Protein AF-A0A4V3F4V2-F1 (afdb_monomer)

Foldseek 3Di:
DDPVVVVVVVVVVVVVVQDPDDQKDKDKDWDFQALQPQGTQKIKIWIWIWHADDPWIKIKIKIKIWGPLQRRVVVLLVDDDDPPDPPPPDDDDDDDDDDDPPPPSNVSNNVSSVVSNVQCVDVVSVVVCVVVNQKIKIKMKMKMKMLDDDPLFQVVVDPPQVVCVVVVRHDDRDDEWDKDKDKDADPFGIKMKMKTKHWLVHDDPVVNVVCPPTTMIMMMMMIMDIGGD

Solvent-accessible surface area (backbone atoms only — not comparable to full-atom values): 12761 Å² total; per-residue (Å²): 136,56,76,64,56,59,51,49,56,50,52,51,51,56,47,62,74,63,67,75,89,68,99,57,60,67,49,76,50,77,49,72,44,54,50,40,94,61,41,53,37,34,41,38,41,38,36,37,40,42,42,82,40,94,86,26,45,33,40,38,40,38,37,39,41,38,35,26,25,23,80,24,45,47,56,61,67,71,46,79,78,78,76,79,75,77,80,80,81,73,91,78,83,86,83,80,95,75,89,72,92,62,62,61,62,53,49,53,15,52,50,39,49,51,52,50,51,57,52,53,68,36,68,68,50,35,64,69,41,53,71,51,39,46,29,28,41,41,35,40,38,38,39,27,37,30,37,27,86,52,98,65,44,17,65,75,42,49,78,62,54,69,60,36,46,76,71,74,45,70,85,78,89,71,96,45,67,44,77,51,76,49,73,48,78,50,100,55,39,38,38,36,42,34,40,38,32,33,34,45,91,55,45,59,70,73,57,39,61,72,46,61,88,58,46,42,24,28,12,35,40,39,38,40,34,40,31,64,106

pLDDT: mean 76.06, std 17.22, range [34.97, 94.5]

Secondary structure (DSSP, 8-state):
--HHHHHHHHHHHHHHTT----S-EEEEEEEEEE-GGG-EEEEEEEEEEEEEETTEEEEEEEEEEEEEIIIIIHHHHHSPPPPPPP---S----------S-HHHHHHHHHHHHHHHHHHTSHHHHHHHTTGGGEEEEEEEEEEEE-S--TTGGGGG-TTHHHHHHTT--PPP-SS-EEEEEEEEETTEEEEEEEEEEEGGGS-HHHHHHTTT---EEEEEEEEEEEE-

Mean predicted aligned error: 13.75 Å

Organism: NCBI:txid381431

Nearest PDB structures (foldseek):
  4tw1-assembly2_O  TM=2.127E-01  e=2.966E-01  Staphylococcus aureus subsp. aureus USA300_TCH1516
  5k59-assembly2_A  TM=2.037E-01  e=2.650E-01  Staphylococcus aureus subsp. aureus USA300
  5k59-assembly1_B  TM=1.992E-01  e=5.210E-01  Staphylococcus aureus subsp. aureus USA300
  4p24-assembly1_D  TM=1.958E-01  e=7.306E-01  Staphylococcus aureus subsp. aureus Mu50
  8jx3-assembly1_F  TM=2.024E-01  e=1.701E+00  Staphylococcus aureus

Structure (mmCIF, N/CA/C/O backbone):
data_AF-A0A4V3F4V2-F1
#
_entry.id   AF-A0A4V3F4V2-F1
#
loop_
_atom_site.group_PDB
_atom_site.id
_atom_site.type_symbol
_atom_site.label_atom_id
_atom_site.label_alt_id
_atom_site.label_comp_id
_atom_site.label_asym_id
_atom_site.label_entity_id
_atom_site.label_seq_id
_atom_site.pdbx_PDB_ins_code
_atom_site.Cartn_x
_atom_site.Cartn_y
_atom_site.Cartn_z
_atom_site.occupancy
_atom_site.B_iso_or_equiv
_atom_site.auth_seq_id
_atom_site.auth_comp_id
_atom_site.auth_asym_id
_atom_site.auth_atom_id
_atom_site.pdbx_PDB_model_num
ATOM 1 N N . MET A 1 1 ? 16.849 18.039 20.558 1.00 45.91 1 MET A N 1
ATOM 2 C CA . MET A 1 1 ? 15.796 17.987 19.517 1.00 45.91 1 MET A CA 1
ATOM 3 C C . MET A 1 1 ? 16.061 16.801 18.614 1.00 45.91 1 MET A C 1
ATOM 5 O O . MET A 1 1 ? 17.110 16.778 17.976 1.00 45.91 1 MET A O 1
ATOM 9 N N . SER A 1 2 ? 15.173 15.808 18.612 1.00 53.97 2 SER A N 1
ATOM 10 C CA . SER A 1 2 ? 15.390 14.561 17.873 1.00 53.97 2 SER A CA 1
ATOM 11 C C . SER A 1 2 ? 15.026 14.710 16.388 1.00 53.97 2 SER A C 1
ATOM 13 O O . SER A 1 2 ? 14.275 15.606 15.999 1.00 53.97 2 SER A O 1
ATOM 15 N N . LEU A 1 3 ? 15.552 13.822 15.539 1.00 47.94 3 LEU A N 1
ATOM 16 C CA . LEU A 1 3 ? 15.211 13.751 14.111 1.00 47.94 3 LEU A CA 1
ATOM 17 C C . LEU A 1 3 ? 13.699 13.536 13.889 1.00 47.94 3 LEU A C 1
ATOM 19 O O . LEU A 1 3 ? 13.149 13.984 12.886 1.00 47.94 3 LEU A O 1
ATOM 23 N N . ILE A 1 4 ? 13.042 12.887 14.855 1.00 46.59 4 ILE A N 1
ATOM 24 C CA . ILE A 1 4 ? 11.612 12.568 14.864 1.00 46.59 4 ILE A CA 1
ATOM 25 C C . ILE A 1 4 ? 10.778 13.834 15.080 1.00 46.59 4 ILE A C 1
ATOM 27 O O . ILE A 1 4 ? 9.772 14.016 14.398 1.00 46.59 4 ILE A O 1
ATOM 31 N N . ASP A 1 5 ? 11.234 14.753 15.938 1.00 41.66 5 ASP A N 1
ATOM 32 C CA . ASP A 1 5 ? 10.547 16.034 16.157 1.00 41.66 5 ASP A CA 1
ATOM 33 C C . ASP A 1 5 ? 10.563 16.880 14.883 1.00 41.66 5 ASP A C 1
ATOM 35 O O . ASP A 1 5 ? 9.541 17.426 14.492 1.00 41.66 5 ASP A O 1
ATOM 39 N N . ARG A 1 6 ? 11.690 16.900 14.158 1.00 50.12 6 ARG A N 1
ATOM 40 C CA . ARG A 1 6 ? 11.811 17.623 12.877 1.00 50.12 6 ARG A CA 1
ATOM 41 C C . ARG A 1 6 ? 10.944 17.025 11.769 1.00 50.12 6 ARG A C 1
ATOM 43 O O . ARG A 1 6 ? 10.497 17.756 10.888 1.00 50.12 6 ARG A O 1
ATOM 50 N N . LEU A 1 7 ? 10.738 15.708 11.795 1.00 45.66 7 LEU A N 1
ATOM 51 C CA . LEU A 1 7 ? 9.870 15.002 10.854 1.00 45.66 7 LEU A CA 1
ATOM 52 C C . LEU A 1 7 ? 8.399 15.304 11.143 1.00 45.66 7 LEU A C 1
ATOM 54 O O . LEU A 1 7 ? 7.674 15.640 10.213 1.00 45.66 7 LEU A O 1
ATOM 58 N N . ARG A 1 8 ? 7.997 15.304 12.422 1.00 46.47 8 ARG A N 1
ATOM 59 C CA . ARG A 1 8 ? 6.668 15.763 12.852 1.00 46.47 8 ARG A CA 1
ATOM 60 C C . ARG A 1 8 ? 6.409 17.204 12.444 1.00 46.47 8 ARG A C 1
ATOM 62 O O . ARG A 1 8 ? 5.469 17.442 11.708 1.00 46.47 8 ARG A O 1
ATOM 69 N N . THR A 1 9 ? 7.307 18.135 12.768 1.00 49.31 9 THR A N 1
ATOM 70 C CA . THR A 1 9 ? 7.114 19.553 12.420 1.00 49.31 9 THR A CA 1
ATOM 71 C C . THR A 1 9 ? 7.032 19.787 10.908 1.00 49.31 9 THR A C 1
ATOM 73 O O . THR A 1 9 ? 6.329 20.687 10.465 1.00 49.31 9 THR A O 1
ATOM 76 N N . ARG A 1 10 ? 7.727 18.986 10.086 1.00 50.44 10 ARG A N 1
ATOM 77 C CA . ARG A 1 10 ? 7.625 19.082 8.618 1.00 50.44 10 ARG A CA 1
ATOM 78 C C . ARG A 1 10 ? 6.337 18.482 8.065 1.00 50.44 10 ARG A C 1
ATOM 80 O O . ARG A 1 10 ? 5.819 19.015 7.091 1.00 50.44 10 ARG A O 1
ATOM 87 N N . ILE A 1 11 ? 5.841 17.404 8.664 1.00 53.31 11 ILE A N 1
ATOM 88 C CA . ILE A 1 11 ? 4.547 16.812 8.310 1.00 53.31 11 ILE A CA 1
ATOM 89 C C . ILE A 1 11 ? 3.417 17.754 8.739 1.00 53.31 11 ILE A C 1
ATOM 91 O O . ILE A 1 11 ? 2.547 18.041 7.929 1.00 53.31 11 ILE A O 1
ATOM 95 N N . ASP A 1 12 ? 3.499 18.329 9.938 1.00 47.12 12 ASP A N 1
ATOM 96 C CA . ASP A 1 12 ? 2.538 19.306 10.453 1.00 47.12 12 ASP A CA 1
ATOM 97 C C . ASP A 1 12 ? 2.556 20.603 9.631 1.00 47.12 12 ASP A C 1
ATOM 99 O O . ASP A 1 12 ? 1.508 21.184 9.386 1.00 47.12 12 ASP A O 1
ATOM 103 N N . ALA A 1 13 ? 3.719 21.043 9.133 1.00 46.72 13 ALA A N 1
ATOM 104 C CA . ALA A 1 13 ? 3.822 22.203 8.243 1.00 46.72 13 ALA A CA 1
ATOM 105 C C . ALA A 1 13 ? 3.288 21.928 6.823 1.00 46.72 13 ALA A C 1
ATOM 107 O O . ALA A 1 13 ? 2.734 22.826 6.192 1.00 46.72 13 ALA A O 1
ATOM 108 N N . LEU A 1 14 ? 3.432 20.696 6.319 1.00 47.59 14 LEU A N 1
ATOM 109 C CA . LEU A 1 14 ? 2.813 20.268 5.060 1.00 47.59 14 LEU A CA 1
ATOM 110 C C . LEU A 1 14 ? 1.295 20.113 5.205 1.00 47.59 14 LEU A C 1
ATOM 112 O O . LEU A 1 14 ? 0.564 20.477 4.289 1.00 47.59 14 LEU A O 1
ATOM 116 N N . ALA A 1 15 ? 0.830 19.634 6.361 1.00 41.44 15 ALA A N 1
ATOM 117 C CA . ALA A 1 15 ? -0.584 19.562 6.702 1.00 41.44 15 ALA A CA 1
ATOM 118 C C . ALA A 1 15 ? -1.174 20.971 6.856 1.00 41.44 15 ALA A C 1
ATOM 120 O O . ALA A 1 15 ? -2.147 21.295 6.191 1.00 41.44 15 ALA A O 1
ATOM 121 N N . ALA A 1 16 ? -0.530 21.858 7.618 1.00 42.84 16 ALA A N 1
ATOM 122 C CA . ALA A 1 16 ? -0.994 23.226 7.849 1.00 42.84 16 ALA A CA 1
ATOM 123 C C . ALA A 1 16 ? -1.031 24.095 6.581 1.00 42.84 16 ALA A C 1
ATOM 125 O O . ALA A 1 16 ? -1.877 24.977 6.476 1.00 42.84 16 ALA A O 1
ATOM 126 N N . GLY A 1 17 ? -0.166 23.829 5.596 1.00 39.66 17 GLY A N 1
ATOM 127 C CA . GLY A 1 17 ? -0.227 24.477 4.281 1.00 39.66 17 GLY A CA 1
ATOM 128 C C . GLY A 1 17 ? -1.374 23.991 3.383 1.00 39.66 17 GLY A C 1
ATOM 129 O O . GLY A 1 17 ? -1.688 24.656 2.399 1.00 39.66 17 GLY A O 1
ATOM 130 N N . ALA A 1 18 ? -1.994 22.853 3.713 1.00 40.19 18 ALA A N 1
ATOM 131 C CA . ALA A 1 18 ? -3.102 22.243 2.977 1.00 40.19 18 ALA A CA 1
ATOM 132 C C . ALA A 1 18 ? -4.468 22.403 3.678 1.00 40.19 18 ALA A C 1
ATOM 134 O O . ALA A 1 18 ? -5.490 22.048 3.095 1.00 40.19 18 ALA A O 1
ATOM 135 N N . LEU A 1 19 ? -4.502 22.953 4.900 1.00 42.47 19 LEU A N 1
ATOM 136 C CA . LEU A 1 19 ? -5.720 23.156 5.690 1.00 42.47 19 LEU A CA 1
ATOM 137 C C . LEU A 1 19 ? -6.516 24.377 5.199 1.00 42.47 19 LEU A C 1
ATOM 139 O O . LEU A 1 19 ? -6.490 25.454 5.793 1.00 42.47 19 LEU A O 1
ATOM 143 N N . GLY A 1 20 ? -7.263 24.184 4.115 1.00 34.97 20 GLY A N 1
ATOM 144 C CA . GLY A 1 20 ? -8.537 24.866 3.907 1.00 34.97 20 GLY A CA 1
ATOM 145 C C . GLY A 1 20 ? -9.648 23.975 4.454 1.00 34.97 20 GLY A C 1
ATOM 146 O O . GLY A 1 20 ? -10.042 23.025 3.791 1.00 34.97 20 GLY A O 1
ATOM 147 N N . ALA A 1 21 ? -10.111 24.254 5.673 1.00 46.31 21 ALA A N 1
ATOM 148 C CA . ALA A 1 21 ? -11.140 23.474 6.355 1.00 46.31 21 ALA A CA 1
ATOM 149 C C . ALA A 1 21 ? -12.469 23.478 5.582 1.00 46.31 21 ALA A C 1
ATOM 151 O O . ALA A 1 21 ? -13.018 24.555 5.336 1.00 46.31 21 ALA A O 1
ATOM 152 N N . SER A 1 22 ? -13.000 22.293 5.254 1.00 37.06 22 SER A N 1
ATOM 153 C CA . SER A 1 22 ? -14.426 22.029 4.989 1.00 37.06 22 SER A CA 1
ATOM 154 C C . SER A 1 22 ? -14.689 20.521 4.863 1.00 37.06 22 SER A C 1
ATOM 156 O O . SER A 1 22 ? -14.483 19.968 3.793 1.00 37.06 22 SER A O 1
ATOM 158 N N . GLY A 1 23 ? -15.196 19.894 5.933 1.00 46.06 23 GLY A N 1
ATOM 159 C CA . GLY A 1 23 ? -16.126 18.743 5.944 1.00 46.06 23 GLY A CA 1
ATOM 160 C C . GLY A 1 23 ? -15.735 17.393 5.321 1.00 46.06 23 GLY A C 1
ATOM 161 O O . GLY A 1 23 ? -16.399 16.410 5.625 1.00 46.06 23 GLY A O 1
ATOM 162 N N . ASP A 1 24 ? -14.706 17.332 4.483 1.00 56.09 24 ASP A N 1
ATOM 163 C CA . ASP A 1 24 ? -14.267 16.146 3.750 1.00 56.09 24 ASP A CA 1
ATOM 164 C C . ASP A 1 24 ? -12.765 16.329 3.461 1.00 56.09 24 ASP A C 1
ATOM 166 O O . ASP A 1 24 ? -12.344 16.837 2.415 1.00 56.09 24 ASP A O 1
ATOM 170 N N . ASP A 1 25 ? -11.935 16.027 4.462 1.00 72.44 25 ASP A N 1
ATOM 171 C CA . ASP A 1 25 ? -10.503 16.330 4.421 1.00 72.44 25 ASP A CA 1
ATOM 172 C C . ASP A 1 25 ? -9.777 15.264 3.596 1.00 72.44 25 ASP A C 1
ATOM 174 O O . ASP A 1 25 ? -9.249 14.263 4.095 1.00 72.44 25 ASP A O 1
ATOM 178 N N . ARG A 1 26 ? -9.776 15.492 2.281 1.00 83.25 26 ARG A N 1
ATOM 179 C CA . ARG A 1 26 ? -9.053 14.682 1.306 1.00 83.25 26 ARG A CA 1
ATOM 180 C C . ARG A 1 26 ? -7.696 15.289 0.980 1.00 83.25 26 ARG A C 1
ATOM 182 O O . ARG A 1 26 ? -7.588 16.321 0.320 1.00 83.25 26 ARG A O 1
ATOM 189 N N . LEU A 1 27 ? -6.639 14.572 1.338 1.00 86.62 27 LEU A N 1
ATOM 190 C CA . LEU A 1 27 ? -5.263 14.896 0.978 1.00 86.62 27 LEU A CA 1
ATOM 191 C C . LEU A 1 27 ? -4.793 13.959 -0.131 1.00 86.62 27 LEU A C 1
ATOM 193 O O . LEU A 1 27 ? -4.937 12.743 -0.034 1.00 86.62 27 LEU A O 1
ATOM 197 N N . SER A 1 28 ? -4.193 14.501 -1.191 1.00 90.00 28 SER A N 1
ATOM 198 C CA . SER A 1 28 ? -3.594 13.681 -2.248 1.00 90.00 28 SER A CA 1
ATOM 199 C C . SER A 1 28 ? -2.200 14.171 -2.616 1.00 90.00 28 SER A C 1
ATOM 201 O O . SER A 1 28 ? -1.960 15.368 -2.762 1.00 90.00 28 SER A O 1
ATOM 203 N N . PHE A 1 29 ? -1.278 13.228 -2.760 1.00 90.50 29 PHE A N 1
ATOM 204 C CA . PHE A 1 29 ? 0.110 13.454 -3.121 1.00 90.50 29 PHE A CA 1
ATOM 205 C C . PHE A 1 29 ? 0.479 12.538 -4.283 1.00 90.50 29 PHE A C 1
ATOM 207 O O . PHE A 1 29 ? 0.173 11.347 -4.263 1.00 90.50 29 PHE A O 1
ATOM 214 N N . LYS A 1 30 ? 1.158 13.093 -5.287 1.00 92.12 30 LYS A N 1
ATOM 215 C CA . LYS A 1 30 ? 1.623 12.350 -6.458 1.00 92.12 30 LYS A CA 1
ATOM 216 C C . LYS A 1 30 ? 3.084 12.661 -6.723 1.00 92.12 30 LYS A C 1
ATOM 218 O O . LYS A 1 30 ? 3.469 13.829 -6.771 1.00 92.12 30 LYS A O 1
ATOM 223 N N . ALA A 1 31 ? 3.884 11.625 -6.925 1.00 88.00 31 ALA A N 1
ATOM 224 C CA . ALA A 1 31 ? 5.285 11.741 -7.289 1.00 88.00 31 ALA A CA 1
ATOM 225 C C . ALA A 1 31 ? 5.635 10.766 -8.412 1.00 88.00 31 ALA A C 1
ATOM 227 O O . ALA A 1 31 ? 5.218 9.610 -8.416 1.00 88.00 31 ALA A O 1
ATOM 228 N N . GLU A 1 32 ? 6.451 11.232 -9.352 1.00 88.50 32 GLU A N 1
ATOM 229 C CA . GLU A 1 32 ? 6.920 10.439 -10.481 1.00 88.50 32 GLU A CA 1
ATOM 230 C C . GLU A 1 32 ? 8.419 10.662 -10.691 1.00 88.50 32 GLU A C 1
ATOM 232 O O . GLU A 1 32 ? 8.904 11.795 -10.655 1.00 88.50 32 GLU A O 1
ATOM 237 N N . ILE A 1 33 ? 9.153 9.576 -10.938 1.00 82.94 33 ILE A N 1
ATOM 238 C CA . ILE A 1 33 ? 10.541 9.622 -11.400 1.00 82.94 33 ILE A CA 1
ATOM 239 C C . ILE A 1 33 ? 10.547 9.379 -12.914 1.00 82.94 33 ILE A C 1
ATOM 241 O O . ILE A 1 33 ? 10.400 8.230 -13.350 1.00 82.94 33 ILE A O 1
ATOM 245 N N . PRO A 1 34 ? 10.738 10.427 -13.735 1.00 80.44 34 PRO A N 1
ATOM 246 C CA . PRO A 1 34 ? 10.739 10.285 -15.182 1.00 80.44 34 PRO A CA 1
ATOM 247 C C . PRO A 1 34 ? 12.057 9.687 -15.695 1.00 80.44 34 PRO A C 1
ATOM 249 O O . PRO A 1 34 ? 13.146 10.000 -15.213 1.00 80.44 34 PRO A O 1
ATOM 252 N N . ALA A 1 35 ? 11.959 8.894 -16.757 1.00 76.00 35 ALA A N 1
ATOM 253 C CA . ALA A 1 35 ? 13.061 8.318 -17.532 1.00 76.00 35 ALA A CA 1
ATOM 254 C C . ALA A 1 35 ? 13.238 9.009 -18.903 1.00 76.00 35 ALA A C 1
ATOM 256 O O . ALA A 1 35 ? 13.894 8.492 -19.812 1.00 76.00 35 ALA A O 1
ATOM 257 N N . GLY A 1 36 ? 12.630 10.186 -19.086 1.00 73.75 36 GLY A N 1
ATOM 258 C CA . GLY A 1 36 ? 12.595 10.885 -20.368 1.00 73.75 36 GLY A CA 1
ATOM 259 C C . GLY A 1 36 ? 11.712 10.152 -21.380 1.00 73.75 36 GLY A C 1
ATOM 260 O O . GLY A 1 36 ? 10.538 9.923 -21.121 1.00 73.75 36 GLY A O 1
ATOM 261 N N . VAL A 1 37 ? 12.275 9.784 -22.534 1.00 72.88 37 VAL A N 1
ATOM 262 C CA . VAL A 1 37 ? 11.528 9.153 -23.644 1.00 72.88 37 VAL A CA 1
ATOM 263 C C . VAL A 1 37 ? 11.045 7.731 -23.348 1.00 72.88 37 VAL A C 1
ATOM 265 O O . VAL A 1 37 ? 10.185 7.234 -24.061 1.00 72.88 37 VAL A O 1
ATOM 268 N N . PHE A 1 38 ? 11.585 7.082 -22.313 1.00 72.12 38 PHE A N 1
ATOM 269 C CA . PHE A 1 38 ? 11.219 5.711 -21.947 1.00 72.12 38 PHE A CA 1
ATOM 270 C C . PHE A 1 38 ? 10.014 5.645 -20.988 1.00 72.12 38 PHE A C 1
ATOM 272 O O . PHE A 1 38 ? 9.577 4.554 -20.653 1.00 72.12 38 PHE A O 1
ATOM 279 N N . GLY A 1 39 ? 9.464 6.785 -20.546 1.00 81.19 39 GLY A N 1
ATOM 280 C CA . GLY A 1 39 ? 8.339 6.837 -19.601 1.00 81.19 39 GLY A CA 1
ATOM 281 C C . GLY A 1 39 ? 8.784 7.055 -18.153 1.00 81.19 39 GLY A C 1
ATOM 282 O O . GLY A 1 39 ? 9.762 7.758 -17.912 1.00 81.19 39 GLY A O 1
ATOM 283 N N . SER A 1 40 ? 8.061 6.485 -17.187 1.00 84.00 40 SER A N 1
ATOM 284 C CA . SER A 1 40 ? 8.308 6.647 -15.746 1.00 84.00 40 SER A CA 1
ATOM 285 C C . SER A 1 40 ? 8.973 5.412 -15.146 1.00 84.00 40 SER A C 1
ATOM 287 O O . SER A 1 40 ? 8.476 4.305 -15.342 1.00 84.00 40 SER A O 1
ATOM 289 N N . ILE A 1 41 ? 10.036 5.592 -14.362 1.00 85.62 41 ILE A N 1
ATOM 290 C CA . ILE A 1 41 ? 10.688 4.496 -13.626 1.00 85.62 41 ILE A CA 1
ATOM 291 C C . ILE A 1 41 ? 9.855 4.116 -12.400 1.00 85.62 41 ILE A C 1
ATOM 293 O O . ILE A 1 41 ? 9.680 2.938 -12.109 1.00 85.62 41 ILE A O 1
ATOM 297 N N . LEU A 1 42 ? 9.353 5.126 -11.689 1.00 86.69 42 LEU A N 1
ATOM 298 C CA . LEU A 1 42 ? 8.582 4.984 -10.459 1.00 86.69 42 LEU A CA 1
ATOM 299 C C . LEU A 1 42 ? 7.434 5.992 -10.475 1.00 86.69 42 LEU A C 1
ATOM 301 O O . LEU A 1 42 ? 7.657 7.162 -10.790 1.00 86.69 42 LEU A O 1
ATOM 305 N N . LYS A 1 43 ? 6.245 5.546 -10.084 1.00 91.75 43 LYS A N 1
ATOM 306 C CA . LYS A 1 43 ? 5.090 6.379 -9.755 1.00 91.75 43 LYS A CA 1
ATOM 307 C C . LYS A 1 43 ? 4.620 6.045 -8.347 1.00 91.75 43 LYS A C 1
ATOM 309 O O . LYS A 1 43 ? 4.600 4.878 -7.959 1.00 91.75 43 LYS A O 1
ATOM 314 N N . LEU A 1 44 ? 4.273 7.080 -7.598 1.00 90.94 44 LEU A N 1
ATOM 315 C CA . LEU A 1 44 ? 3.737 7.005 -6.250 1.00 90.94 44 LEU A CA 1
ATOM 316 C C . LEU A 1 44 ? 2.524 7.931 -6.178 1.00 90.94 44 LEU A C 1
ATOM 318 O O . LEU A 1 44 ? 2.677 9.147 -6.269 1.00 90.94 44 LEU A O 1
ATOM 322 N N . ASP A 1 45 ? 1.347 7.357 -5.978 1.00 92.56 45 ASP A N 1
ATOM 323 C CA . ASP A 1 45 ? 0.111 8.083 -5.712 1.00 92.56 45 ASP A CA 1
ATOM 324 C C . ASP A 1 45 ? -0.344 7.753 -4.289 1.00 92.56 45 ASP A C 1
ATOM 326 O O . ASP A 1 45 ? -0.556 6.592 -3.957 1.00 92.56 45 ASP A O 1
ATOM 330 N N . VAL A 1 46 ? -0.501 8.757 -3.432 1.00 92.56 46 VAL A N 1
ATOM 331 C CA . VAL A 1 46 ? -0.997 8.601 -2.060 1.00 92.56 46 VAL A CA 1
ATOM 332 C C . VAL A 1 46 ? -2.229 9.474 -1.890 1.00 92.56 46 VAL A C 1
ATOM 334 O O . VAL A 1 46 ? -2.224 10.643 -2.256 1.00 92.56 46 VAL A O 1
ATOM 337 N N . THR A 1 47 ? -3.303 8.913 -1.356 1.00 92.94 47 THR A N 1
ATOM 338 C CA . THR A 1 47 ? -4.534 9.618 -1.004 1.00 92.94 47 THR A CA 1
ATOM 339 C C . THR A 1 47 ? -4.891 9.274 0.432 1.00 92.94 47 THR A C 1
ATOM 341 O O . THR A 1 47 ? -4.828 8.110 0.814 1.00 92.94 47 THR A O 1
ATOM 344 N N . VAL A 1 48 ? -5.254 10.272 1.221 1.00 92.06 48 VAL A N 1
ATOM 345 C CA . VAL A 1 48 ? -5.809 10.111 2.560 1.00 92.06 48 VAL A CA 1
ATOM 346 C C . VAL A 1 48 ? -7.167 10.787 2.547 1.00 92.06 48 VAL A C 1
ATOM 348 O O . VAL A 1 48 ? -7.252 11.958 2.194 1.00 92.06 48 VAL A O 1
ATOM 351 N N . ASP A 1 49 ? -8.205 10.042 2.889 1.00 91.38 49 ASP A N 1
ATOM 352 C CA . ASP A 1 49 ? -9.575 10.529 2.992 1.00 91.38 49 ASP A CA 1
ATOM 353 C C . ASP A 1 49 ? -10.021 10.360 4.449 1.00 91.38 49 ASP A C 1
ATOM 355 O O . ASP A 1 49 ? -9.809 9.292 5.033 1.00 91.38 49 ASP A O 1
ATOM 359 N N . THR A 1 50 ? -10.592 11.405 5.043 1.00 88.69 50 THR A N 1
ATOM 360 C CA . THR A 1 50 ? -11.144 11.366 6.403 1.00 88.69 50 THR A CA 1
ATOM 361 C C . THR A 1 50 ? -12.615 11.733 6.344 1.00 88.69 50 THR A C 1
ATOM 363 O O . THR A 1 50 ? -12.953 12.829 5.910 1.00 88.69 50 THR A O 1
ATOM 366 N N . GLU A 1 51 ? -13.472 10.817 6.781 1.00 88.69 51 GLU A N 1
ATOM 367 C CA . GLU A 1 51 ? -14.926 10.940 6.718 1.00 88.69 51 GLU A CA 1
ATOM 368 C C . GLU A 1 51 ? -15.515 10.745 8.122 1.00 88.69 51 GLU A C 1
ATOM 370 O O . GLU A 1 51 ? -15.125 9.829 8.854 1.00 88.69 51 GLU A O 1
ATOM 375 N N . ALA A 1 52 ? -16.489 11.571 8.504 1.00 86.94 52 ALA A N 1
ATOM 376 C CA . ALA A 1 52 ? -17.296 11.304 9.693 1.00 86.94 52 ALA A CA 1
ATOM 377 C C . ALA A 1 52 ? -18.216 10.099 9.426 1.00 86.94 52 ALA A C 1
ATOM 379 O O . ALA A 1 52 ? -18.873 10.027 8.387 1.00 86.94 52 ALA A O 1
ATOM 380 N N . HIS A 1 53 ? -18.276 9.141 10.352 1.00 80.38 53 HIS A N 1
ATOM 381 C CA . HIS A 1 53 ? -19.043 7.911 10.176 1.00 80.38 53 HIS A CA 1
ATOM 382 C C . HIS A 1 53 ? -19.761 7.515 11.467 1.00 80.38 53 HIS A C 1
ATOM 384 O O . HIS A 1 53 ? -19.147 7.000 12.399 1.00 80.38 53 HIS A O 1
ATOM 390 N N . GLY A 1 54 ? -21.077 7.732 11.512 1.00 82.25 54 GLY A N 1
ATOM 391 C CA . GLY A 1 54 ? -21.897 7.397 12.676 1.00 82.25 54 GLY A CA 1
ATOM 392 C C . GLY A 1 54 ? -21.473 8.174 13.924 1.00 82.25 54 GLY A C 1
ATOM 393 O O . GLY A 1 54 ? -21.581 9.397 13.960 1.00 82.25 54 GLY A O 1
ATOM 394 N N . ASP A 1 55 ? -21.014 7.446 14.941 1.00 85.94 55 ASP A N 1
ATOM 395 C CA . ASP A 1 55 ? -20.542 7.955 16.235 1.00 85.94 55 ASP A CA 1
ATOM 396 C C . ASP A 1 55 ? -19.032 8.260 16.274 1.00 85.94 55 ASP A C 1
ATOM 398 O O . ASP A 1 55 ? -18.519 8.686 17.310 1.00 85.94 55 ASP A O 1
ATOM 402 N N . GLY A 1 56 ? -18.312 8.057 15.166 1.00 86.75 56 GLY A N 1
ATOM 403 C CA . GLY A 1 56 ? -16.869 8.259 15.099 1.00 86.75 56 GLY A CA 1
ATOM 404 C C . GLY A 1 56 ? -16.376 8.774 13.751 1.00 86.75 56 GLY A C 1
ATOM 405 O O . GLY A 1 56 ? -17.117 9.333 12.944 1.00 86.75 56 GLY A O 1
ATOM 406 N N . GLU A 1 57 ? -15.085 8.583 13.513 1.00 88.19 57 GLU A N 1
ATOM 407 C CA . GLU A 1 57 ? -14.396 9.004 12.295 1.00 88.19 57 GLU A CA 1
ATOM 408 C C . GLU A 1 57 ? -13.786 7.793 11.602 1.00 88.19 57 GLU A C 1
ATOM 410 O O . GLU A 1 57 ? -13.291 6.863 12.250 1.00 88.19 57 GLU A O 1
ATOM 415 N N . ARG A 1 58 ? -13.786 7.824 10.272 1.00 90.19 58 ARG A N 1
ATOM 416 C CA . ARG A 1 58 ? -13.129 6.844 9.421 1.00 90.19 58 ARG A CA 1
ATOM 417 C C . ARG A 1 58 ? -12.026 7.530 8.632 1.00 90.19 58 ARG A C 1
ATOM 419 O O . ARG A 1 58 ? -12.264 8.482 7.902 1.00 90.19 58 ARG A O 1
ATOM 426 N N . VAL A 1 59 ? -10.819 6.990 8.734 1.00 91.88 59 VAL A N 1
ATOM 427 C CA . VAL A 1 59 ? -9.659 7.425 7.956 1.00 91.88 59 VAL A CA 1
ATOM 428 C C . VAL A 1 59 ? -9.295 6.326 6.974 1.00 91.88 59 VAL A C 1
ATOM 430 O O . VAL A 1 59 ? -9.157 5.162 7.353 1.00 91.88 59 VAL A O 1
ATOM 433 N N . ARG A 1 60 ? -9.102 6.691 5.709 1.00 92.31 60 ARG A N 1
ATOM 434 C CA . ARG A 1 60 ? -8.722 5.787 4.627 1.00 92.31 60 ARG A CA 1
ATOM 435 C C . ARG A 1 60 ? -7.473 6.305 3.930 1.00 92.31 60 ARG A C 1
ATOM 437 O O . ARG A 1 60 ? -7.504 7.312 3.237 1.00 92.31 60 ARG A O 1
ATOM 444 N N . LEU A 1 61 ? -6.371 5.583 4.070 1.00 93.19 61 LEU A N 1
ATOM 445 C CA . LEU A 1 61 ? -5.132 5.811 3.340 1.00 93.19 61 LEU A CA 1
ATOM 446 C C . LEU A 1 61 ? -5.052 4.838 2.167 1.00 93.19 61 LEU A C 1
ATOM 448 O O . LEU A 1 61 ? -5.136 3.626 2.339 1.00 93.19 61 LEU A O 1
ATOM 452 N N . ARG A 1 62 ? -4.850 5.366 0.967 1.00 93.38 62 ARG A N 1
ATOM 453 C CA . ARG A 1 62 ? -4.649 4.620 -0.275 1.00 93.38 62 ARG A CA 1
ATOM 454 C C . ARG A 1 62 ? -3.305 5.016 -0.855 1.00 93.38 62 ARG A C 1
ATOM 456 O O . ARG A 1 62 ? -3.095 6.184 -1.157 1.00 93.38 62 ARG A O 1
ATOM 463 N N . ALA A 1 63 ? -2.407 4.063 -1.028 1.00 92.44 63 ALA A N 1
ATOM 464 C CA . ALA A 1 63 ? -1.142 4.263 -1.706 1.00 92.44 63 ALA A CA 1
ATOM 465 C C . ALA A 1 63 ? -1.034 3.305 -2.892 1.00 92.44 63 ALA A C 1
ATOM 467 O O . ALA A 1 63 ? -1.303 2.112 -2.781 1.00 92.44 63 ALA A O 1
ATOM 468 N N . HIS A 1 64 ? -0.633 3.834 -4.036 1.00 94.50 64 HIS A N 1
ATOM 469 C CA . HIS A 1 64 ? -0.355 3.081 -5.243 1.00 94.50 64 HIS A CA 1
ATOM 470 C C . HIS A 1 64 ? 1.089 3.346 -5.646 1.00 94.50 64 HIS A C 1
ATOM 472 O O . HIS A 1 64 ? 1.498 4.490 -5.838 1.00 94.50 64 HIS A O 1
ATOM 478 N N . VAL A 1 65 ? 1.876 2.277 -5.710 1.00 92.44 65 VAL A N 1
ATOM 479 C CA . VAL A 1 65 ? 3.293 2.311 -6.062 1.00 92.44 65 VAL A CA 1
ATOM 480 C C . VAL A 1 65 ? 3.479 1.470 -7.309 1.00 92.44 65 VAL A C 1
ATOM 482 O O . VAL A 1 65 ? 3.209 0.273 -7.299 1.00 92.44 65 VAL A O 1
ATOM 485 N N . GLN A 1 66 ? 3.964 2.085 -8.378 1.00 91.69 66 GLN A N 1
ATOM 486 C CA . GLN A 1 66 ? 4.274 1.394 -9.621 1.00 91.69 66 GLN A CA 1
ATOM 487 C C . GLN A 1 66 ? 5.744 1.602 -9.966 1.00 91.69 66 GLN A C 1
ATOM 489 O O . GLN A 1 66 ? 6.191 2.736 -10.136 1.00 91.69 66 GLN A O 1
ATOM 494 N N . THR A 1 67 ? 6.485 0.510 -10.121 1.00 88.88 67 THR A N 1
ATOM 495 C CA . THR A 1 67 ? 7.861 0.507 -10.619 1.00 88.88 67 THR A CA 1
ATOM 496 C C . THR A 1 67 ? 7.934 -0.219 -11.950 1.00 88.88 67 THR A C 1
ATOM 498 O O . THR A 1 67 ? 7.537 -1.378 -12.047 1.00 88.88 67 THR A O 1
ATOM 501 N N . ASN A 1 68 ? 8.514 0.441 -12.944 1.00 87.50 68 ASN A N 1
ATOM 502 C CA . ASN A 1 68 ? 8.701 -0.095 -14.287 1.00 87.50 68 ASN A CA 1
ATOM 503 C C . ASN A 1 68 ? 10.195 -0.375 -14.528 1.00 87.50 68 ASN A C 1
ATOM 505 O O . ASN A 1 68 ? 10.836 0.222 -15.398 1.00 87.50 68 ASN A O 1
ATOM 509 N N . PHE A 1 69 ? 10.823 -1.177 -13.667 1.00 85.31 69 PHE A N 1
ATOM 510 C CA . PHE A 1 69 ? 12.269 -1.380 -13.741 1.00 85.31 69 PHE A CA 1
ATOM 511 C C . PHE A 1 69 ? 12.675 -2.240 -14.943 1.00 85.31 69 PHE A C 1
ATOM 513 O O . PHE A 1 69 ? 13.630 -1.893 -15.647 1.00 85.31 69 PHE A O 1
ATOM 520 N N . ALA A 1 70 ? 11.950 -3.318 -15.224 1.00 82.25 70 ALA A N 1
ATOM 521 C CA . ALA A 1 70 ? 12.251 -4.176 -16.359 1.00 82.25 70 ALA A CA 1
ATOM 522 C C . ALA A 1 70 ? 11.938 -3.468 -17.680 1.00 82.25 70 ALA A C 1
ATOM 524 O O . ALA A 1 70 ? 12.776 -3.448 -18.584 1.00 82.25 70 ALA A O 1
ATOM 525 N N . SER A 1 71 ? 10.781 -2.811 -17.769 1.00 81.44 71 SER A N 1
ATOM 526 C CA . SER A 1 71 ? 10.324 -2.189 -19.016 1.00 81.44 71 SER A CA 1
ATOM 527 C C . SER A 1 71 ? 10.963 -0.830 -19.329 1.00 81.44 71 SER A C 1
ATOM 529 O O . SER A 1 71 ? 11.087 -0.482 -20.502 1.00 81.44 71 SER A O 1
ATOM 531 N N . VAL A 1 72 ? 11.406 -0.057 -18.327 1.00 80.50 72 VAL A N 1
ATOM 532 C CA . VAL A 1 72 ? 11.913 1.318 -18.535 1.00 80.50 72 VAL A CA 1
ATOM 533 C C . VAL A 1 72 ? 13.383 1.473 -18.150 1.00 80.50 72 VAL A C 1
ATOM 535 O O . VAL A 1 72 ? 14.172 2.052 -18.906 1.00 80.50 72 VAL A O 1
ATOM 538 N N . LEU A 1 73 ? 13.793 0.962 -16.987 1.00 75.56 73 LEU A N 1
ATOM 539 C CA . LEU A 1 73 ? 15.149 1.183 -16.474 1.00 75.56 73 LEU A CA 1
ATOM 540 C C . LEU A 1 73 ? 16.203 0.385 -17.261 1.00 75.56 73 LEU A C 1
ATOM 542 O O . LEU A 1 73 ? 17.224 0.962 -17.649 1.00 75.56 73 LEU A O 1
ATOM 546 N N . ARG A 1 74 ? 15.947 -0.895 -17.566 1.00 77.81 74 ARG A N 1
ATOM 547 C CA . ARG A 1 74 ? 16.838 -1.725 -18.403 1.00 77.81 74 ARG A CA 1
ATOM 548 C C . ARG A 1 74 ? 17.155 -1.097 -19.770 1.00 77.81 74 ARG A C 1
ATOM 550 O O . ARG A 1 74 ? 18.342 -0.874 -20.038 1.00 77.81 74 ARG A O 1
ATOM 557 N N . PRO A 1 75 ? 16.171 -0.751 -20.627 1.00 74.88 75 PRO A N 1
ATOM 558 C CA . PRO A 1 75 ? 16.473 -0.156 -21.929 1.00 74.88 75 PRO A CA 1
ATOM 559 C C . PRO A 1 75 ? 17.144 1.217 -21.803 1.00 74.88 75 PRO A C 1
ATOM 561 O O . PRO A 1 75 ? 18.021 1.551 -22.600 1.00 74.88 75 PRO A O 1
ATOM 564 N N . MET A 1 76 ? 16.824 2.006 -20.770 1.00 75.12 76 MET A N 1
ATOM 565 C CA . MET A 1 76 ? 17.483 3.297 -20.536 1.00 75.12 76 MET A CA 1
ATOM 566 C C . MET A 1 76 ? 18.978 3.152 -20.190 1.00 75.12 76 M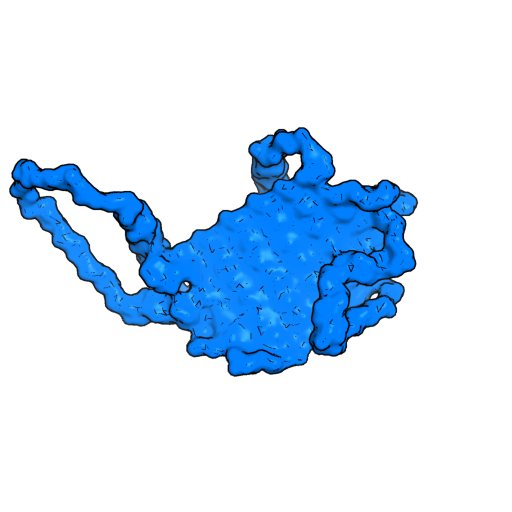ET A C 1
ATOM 568 O O . MET A 1 76 ? 19.804 3.994 -20.594 1.00 75.12 76 MET A O 1
ATOM 572 N N . LEU A 1 77 ? 19.340 2.121 -19.421 1.00 74.06 77 LEU A N 1
ATOM 573 C CA . LEU A 1 77 ? 20.731 1.802 -19.097 1.00 74.06 77 LEU A CA 1
ATOM 574 C C . LEU A 1 77 ? 21.475 1.268 -20.328 1.00 74.06 77 LEU A C 1
ATOM 576 O O . LEU A 1 77 ? 22.573 1.752 -20.599 1.00 74.06 77 LEU A O 1
ATOM 580 N N . ALA A 1 78 ? 20.848 0.386 -21.113 1.00 77.50 78 ALA A N 1
ATOM 581 C CA . ALA A 1 78 ? 21.423 -0.176 -22.338 1.00 77.50 78 ALA A CA 1
ATOM 582 C C . ALA A 1 78 ? 21.584 0.847 -23.482 1.00 77.50 78 ALA A C 1
ATOM 584 O O . ALA A 1 78 ? 22.498 0.731 -24.295 1.00 77.50 78 ALA A O 1
ATOM 585 N N . ALA A 1 79 ? 20.727 1.873 -23.557 1.00 71.62 79 ALA A N 1
ATOM 586 C CA . ALA A 1 79 ? 20.771 2.853 -24.641 1.00 71.62 79 ALA A CA 1
ATOM 587 C C . ALA A 1 79 ? 22.111 3.624 -24.676 1.00 71.62 79 ALA A C 1
ATOM 589 O O . ALA A 1 79 ? 22.606 4.043 -23.629 1.00 71.62 79 ALA A O 1
ATOM 590 N N . PRO A 1 80 ? 22.698 3.932 -25.841 1.00 66.38 80 PRO A N 1
ATOM 591 C CA . PRO A 1 80 ? 23.927 4.721 -25.903 1.00 66.38 80 PRO A CA 1
ATOM 592 C C . PRO A 1 80 ? 23.739 6.120 -25.276 1.00 66.38 80 PRO A C 1
ATOM 594 O O . PRO A 1 80 ? 22.624 6.672 -25.280 1.00 66.38 80 PRO A O 1
ATOM 597 N N . PRO A 1 81 ? 24.788 6.701 -24.652 1.00 63.22 81 PRO A N 1
ATOM 598 C CA . PRO A 1 81 ? 24.720 8.066 -24.143 1.00 63.22 81 PRO A CA 1
ATOM 599 C C . PRO A 1 81 ? 24.374 9.023 -25.292 1.00 63.22 81 PRO A C 1
ATOM 601 O O . PRO A 1 81 ? 24.865 8.833 -26.405 1.00 63.22 81 PRO A O 1
ATOM 604 N N . PRO A 1 82 ? 23.526 10.042 -25.056 1.00 59.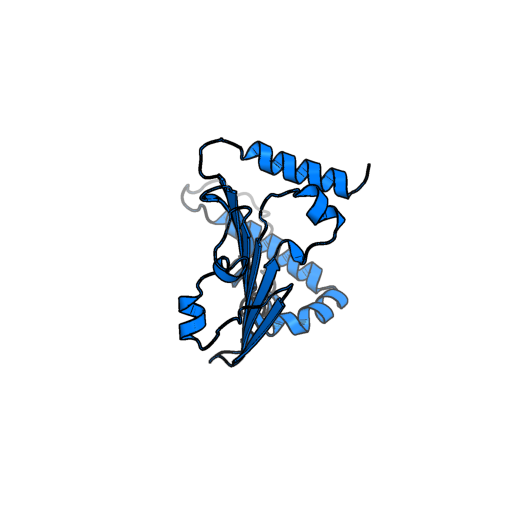88 82 PRO A N 1
ATOM 605 C CA . PRO A 1 82 ? 23.229 11.011 -26.097 1.00 59.88 82 PRO A CA 1
ATOM 606 C C . PRO A 1 82 ? 24.539 11.672 -26.548 1.00 59.88 82 PRO A C 1
ATOM 608 O O . PRO A 1 82 ? 25.368 11.995 -25.685 1.00 59.88 82 PRO A O 1
ATOM 611 N N . PRO A 1 83 ? 24.736 11.879 -27.864 1.00 55.81 83 PRO A N 1
ATOM 612 C CA . PRO A 1 83 ? 25.937 12.525 -28.366 1.00 55.81 83 PRO A CA 1
ATOM 613 C C . PRO A 1 83 ? 26.099 13.888 -27.680 1.00 55.81 83 PRO A C 1
ATOM 615 O O . PRO A 1 83 ? 25.097 14.573 -27.421 1.00 55.81 83 PRO A O 1
ATOM 618 N N . PRO A 1 84 ? 27.335 14.286 -27.326 1.00 51.78 84 PRO A N 1
ATOM 619 C CA . PRO A 1 84 ? 27.570 15.579 -26.708 1.00 51.78 84 PRO A CA 1
ATOM 620 C C . PRO A 1 84 ? 26.975 16.660 -27.611 1.00 51.78 84 PRO A C 1
ATOM 622 O O . PRO A 1 84 ? 27.285 16.719 -28.801 1.00 51.78 84 PRO A O 1
ATOM 625 N N . LYS A 1 85 ? 26.088 17.500 -27.052 1.00 58.72 85 LYS A N 1
ATOM 626 C CA . LYS A 1 85 ? 25.550 18.654 -27.782 1.00 58.72 85 LYS A CA 1
ATOM 627 C C . LYS A 1 85 ? 26.747 19.421 -28.352 1.00 58.72 85 LYS A C 1
ATOM 629 O O . LYS A 1 85 ? 27.638 19.757 -27.563 1.00 58.72 85 LYS A O 1
ATOM 634 N N . PRO A 1 86 ? 26.798 19.698 -29.667 1.00 47.53 86 PRO A N 1
ATOM 635 C CA . PRO A 1 86 ? 27.887 20.476 -30.223 1.00 47.53 86 PRO A CA 1
ATOM 636 C C . PRO A 1 86 ? 27.936 21.798 -29.462 1.00 47.53 86 PRO A C 1
ATOM 638 O O . PRO A 1 86 ? 26.937 22.517 -29.369 1.00 47.53 86 PRO A O 1
ATOM 641 N N . ARG A 1 87 ? 29.092 22.093 -28.855 1.00 48.28 87 ARG A N 1
ATOM 642 C CA . ARG A 1 87 ? 29.387 23.423 -28.328 1.00 48.28 87 ARG A CA 1
ATOM 643 C C . ARG A 1 87 ? 29.217 24.372 -29.509 1.00 48.28 87 ARG A C 1
ATOM 645 O O . ARG A 1 87 ? 30.092 24.426 -30.367 1.00 48.28 87 ARG A O 1
ATOM 652 N N . ARG A 1 88 ? 28.096 25.096 -29.577 1.00 50.06 88 ARG A N 1
ATOM 653 C CA . ARG A 1 88 ? 27.929 26.225 -30.497 1.00 50.06 88 ARG A CA 1
ATOM 654 C C . ARG A 1 88 ? 28.938 27.305 -30.094 1.00 50.06 88 ARG A C 1
ATOM 656 O O . ARG A 1 88 ? 28.620 28.239 -29.369 1.00 50.06 88 ARG A O 1
ATOM 663 N N . ARG A 1 89 ? 30.186 27.145 -30.532 1.00 50.78 89 ARG A N 1
ATOM 664 C CA . ARG A 1 89 ? 31.089 28.254 -30.820 1.00 50.78 89 ARG A CA 1
ATOM 665 C C . ARG A 1 89 ? 30.681 28.747 -32.201 1.00 50.78 89 ARG A C 1
ATOM 667 O O . ARG A 1 89 ? 30.906 28.051 -33.181 1.00 50.78 89 ARG A O 1
ATOM 674 N N . GLY A 1 90 ? 30.046 29.908 -32.270 1.00 42.72 90 GLY A N 1
ATOM 675 C CA . GLY A 1 90 ? 29.749 30.538 -33.552 1.00 42.72 90 GLY A CA 1
ATOM 676 C C . GLY A 1 90 ? 28.549 31.463 -33.483 1.00 42.72 90 GLY A C 1
ATOM 677 O O . GLY A 1 90 ? 27.427 31.017 -33.271 1.00 42.72 90 GLY A O 1
ATOM 678 N N . LYS A 1 91 ? 28.821 32.758 -33.657 1.00 50.06 91 LYS A N 1
ATOM 679 C CA . LYS A 1 91 ? 27.855 33.830 -33.908 1.00 50.06 91 LYS A CA 1
ATOM 680 C C . LYS A 1 91 ? 26.807 33.388 -34.936 1.00 50.06 91 LYS A C 1
ATOM 682 O O . LYS A 1 91 ? 27.189 32.977 -36.024 1.00 50.06 91 LYS A O 1
ATOM 687 N N . GLN A 1 92 ? 25.522 33.597 -34.658 1.00 40.25 92 GLN A N 1
ATOM 688 C CA . GLN A 1 92 ? 24.532 33.797 -35.718 1.00 40.25 92 GLN A CA 1
ATOM 689 C C . GLN A 1 92 ? 23.362 34.631 -35.190 1.00 40.25 92 GLN A C 1
ATOM 691 O O . GLN A 1 92 ? 22.587 34.201 -34.339 1.00 40.25 92 GLN A O 1
ATOM 696 N N . LYS A 1 93 ? 23.316 35.876 -35.677 1.00 42.47 93 LYS A N 1
ATOM 697 C CA . LYS A 1 93 ? 22.159 36.768 -35.630 1.00 42.47 93 LYS A CA 1
ATOM 698 C C . LYS A 1 93 ? 21.060 36.180 -36.520 1.00 42.47 93 LYS A C 1
ATOM 700 O O . LYS A 1 93 ? 21.357 35.780 -37.639 1.00 42.47 93 LYS A O 1
ATOM 705 N N . GLY A 1 94 ? 19.820 36.245 -36.036 1.00 44.19 94 GLY A N 1
ATOM 706 C CA . GLY A 1 94 ? 18.601 36.135 -36.838 1.00 44.19 94 GLY A CA 1
ATOM 707 C C . GLY A 1 94 ? 18.135 34.710 -37.131 1.00 44.19 94 GLY A C 1
ATOM 708 O O . GLY A 1 94 ? 18.767 34.003 -37.902 1.00 44.19 94 GLY A O 1
ATOM 709 N N . ALA A 1 95 ? 17.004 34.317 -36.539 1.00 35.97 95 ALA A N 1
ATOM 710 C CA . ALA A 1 95 ? 15.847 33.767 -37.257 1.00 35.97 95 ALA A CA 1
ATOM 711 C C . ALA A 1 95 ? 14.828 33.138 -36.291 1.00 35.97 95 ALA A C 1
ATOM 713 O O . ALA A 1 95 ? 15.155 32.262 -35.497 1.00 35.97 95 ALA A O 1
ATOM 714 N N . SER A 1 96 ? 13.581 33.557 -36.499 1.00 36.31 96 SER A N 1
ATOM 715 C CA . SER A 1 96 ? 12.333 32.811 -36.338 1.00 36.31 96 SER A CA 1
ATOM 716 C C . SER A 1 96 ? 11.873 32.393 -34.937 1.00 36.31 96 SER A C 1
A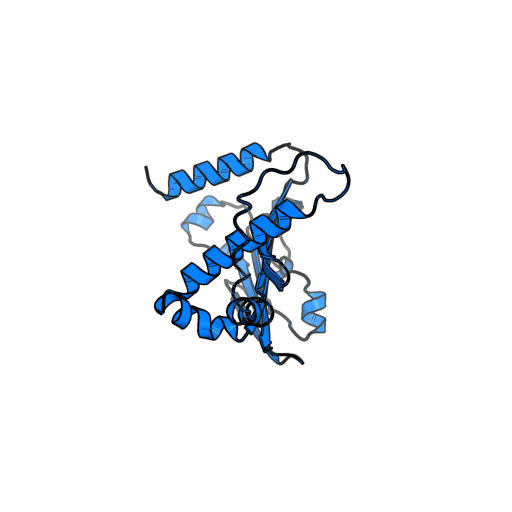TOM 718 O O . SER A 1 96 ? 12.305 31.405 -34.347 1.00 36.31 96 SER A O 1
ATOM 720 N N . ALA A 1 97 ? 10.875 33.141 -34.468 1.00 45.03 97 ALA A N 1
ATOM 721 C CA . ALA A 1 97 ? 9.940 32.760 -33.429 1.00 45.03 97 ALA A CA 1
ATOM 722 C C . ALA A 1 97 ? 8.986 31.676 -33.959 1.00 45.03 97 ALA A C 1
ATOM 724 O O . ALA A 1 97 ? 8.101 31.969 -34.757 1.00 45.03 97 ALA A O 1
ATOM 725 N N . SER A 1 98 ? 9.173 30.419 -33.553 1.00 46.44 98 SER A N 1
ATOM 726 C CA . SER A 1 98 ? 8.123 29.384 -33.475 1.00 46.44 98 SER A CA 1
ATOM 727 C C . SER A 1 98 ? 8.727 28.049 -33.009 1.00 46.44 98 SER A C 1
ATOM 729 O O . SER A 1 98 ? 9.761 27.635 -33.519 1.00 46.44 98 SER A O 1
ATOM 731 N N . ARG A 1 99 ? 8.034 27.354 -32.085 1.00 42.56 99 ARG A N 1
ATOM 732 C CA . ARG A 1 99 ? 8.371 26.049 -31.445 1.00 42.56 99 ARG A CA 1
ATOM 733 C C . ARG A 1 99 ? 9.463 26.132 -30.360 1.00 42.56 99 ARG A C 1
ATOM 735 O O . ARG A 1 99 ? 10.525 26.682 -30.579 1.00 42.56 99 ARG A O 1
ATOM 742 N N . ALA A 1 100 ? 9.328 25.570 -29.160 1.00 43.31 100 ALA A N 1
ATOM 743 C CA . ALA A 1 100 ? 8.371 24.623 -28.600 1.00 43.31 100 ALA A CA 1
ATOM 744 C C . ALA A 1 100 ? 8.441 24.702 -27.061 1.00 43.31 100 ALA A C 1
ATOM 746 O O . ALA A 1 100 ? 9.500 24.990 -26.511 1.00 43.31 100 ALA A O 1
ATOM 747 N N . LEU A 1 101 ? 7.361 24.335 -26.370 1.00 45.25 101 LEU A N 1
ATOM 748 C CA . LEU A 1 101 ? 7.331 24.065 -24.921 1.00 45.25 101 LEU A CA 1
ATOM 749 C C . LEU A 1 101 ? 7.958 22.691 -24.547 1.00 45.25 101 LEU A C 1
ATOM 751 O O . LEU A 1 101 ? 7.867 22.239 -23.413 1.00 45.25 101 LEU A O 1
ATOM 755 N N . ALA A 1 102 ? 8.648 22.030 -25.486 1.00 48.59 102 ALA A N 1
ATOM 756 C CA . ALA A 1 102 ? 9.356 20.752 -25.313 1.00 48.59 102 ALA A CA 1
ATOM 757 C C . ALA A 1 102 ? 10.742 20.756 -24.583 1.00 48.59 102 ALA A C 1
ATOM 759 O O . ALA A 1 102 ? 11.204 19.670 -24.204 1.00 48.59 102 ALA A O 1
ATOM 760 N N . PRO A 1 103 ? 11.466 21.881 -24.359 1.00 53.28 103 PRO A N 1
ATOM 761 C CA . PRO A 1 103 ? 12.813 21.841 -23.770 1.00 53.28 103 PRO A CA 1
ATOM 762 C C . PRO A 1 103 ? 12.857 21.454 -22.287 1.00 53.28 103 PRO A C 1
ATOM 764 O O . PRO A 1 103 ? 13.849 20.885 -21.836 1.00 53.28 103 PRO A O 1
ATOM 767 N N . ALA A 1 104 ? 11.811 21.761 -21.514 1.00 52.16 104 ALA A N 1
ATOM 768 C CA . ALA A 1 104 ? 11.836 21.572 -20.062 1.00 52.16 104 ALA A CA 1
ATOM 769 C C . ALA A 1 104 ? 11.756 20.085 -19.671 1.00 52.16 104 ALA A C 1
ATOM 771 O O . ALA A 1 104 ? 12.597 19.597 -18.916 1.00 52.16 104 ALA A O 1
ATOM 772 N N . ALA A 1 105 ? 10.820 19.335 -20.264 1.00 49.72 105 ALA A N 1
ATOM 773 C CA . ALA A 1 105 ? 10.670 17.897 -20.020 1.00 49.72 105 ALA A CA 1
ATOM 774 C C . ALA A 1 105 ? 11.901 17.094 -20.482 1.00 49.72 105 ALA A C 1
ATOM 776 O O . ALA A 1 105 ? 12.354 16.169 -19.805 1.00 49.72 105 ALA A O 1
ATOM 777 N N . SER A 1 106 ? 12.504 17.493 -21.606 1.00 58.09 106 SER A N 1
ATOM 778 C CA . SER A 1 106 ? 13.723 16.861 -22.122 1.00 58.09 106 SER A CA 1
ATOM 779 C C . SER A 1 106 ? 14.959 17.160 -21.263 1.00 58.09 106 SER A C 1
ATOM 781 O O . SER A 1 106 ? 15.824 16.294 -21.123 1.00 58.09 106 SER A O 1
ATOM 783 N N . PHE A 1 107 ? 15.037 18.335 -20.631 1.00 58.88 107 PHE A N 1
ATOM 784 C CA . PHE A 1 107 ? 16.119 18.681 -19.706 1.00 58.88 107 PHE A CA 1
ATOM 785 C C . PHE A 1 107 ? 16.026 17.919 -18.376 1.00 58.88 107 PHE A C 1
ATOM 787 O O . PHE A 1 107 ? 17.023 17.344 -17.933 1.00 58.88 107 PHE A O 1
ATOM 794 N N . VAL A 1 108 ? 14.829 17.833 -17.784 1.00 58.50 108 VAL A N 1
ATOM 795 C CA . VAL A 1 108 ? 14.591 17.049 -16.558 1.00 58.50 108 VAL A CA 1
ATOM 796 C C . VAL A 1 108 ? 14.873 15.564 -16.804 1.00 58.50 108 VAL A C 1
ATOM 798 O O . VAL A 1 108 ? 15.601 14.945 -16.030 1.00 58.50 108 VAL A O 1
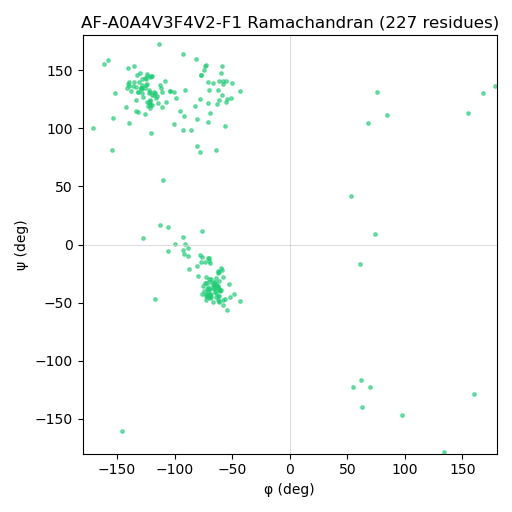ATOM 801 N N . GLY A 1 109 ? 14.418 15.008 -17.934 1.00 58.47 109 GLY A N 1
ATOM 802 C CA . GLY A 1 109 ? 14.723 13.625 -18.315 1.00 58.47 109 GLY A CA 1
ATOM 803 C C . GLY A 1 109 ? 16.222 13.359 -18.522 1.00 58.47 109 GLY A C 1
ATOM 804 O O . GLY A 1 109 ? 16.724 12.299 -18.154 1.00 58.47 109 GLY A O 1
ATOM 805 N N . GLN A 1 110 ? 16.978 14.327 -19.056 1.00 64.50 110 GLN A N 1
ATOM 806 C CA . GLN A 1 110 ? 18.437 14.209 -19.200 1.00 64.50 110 GLN A CA 1
ATOM 807 C C . GLN A 1 110 ? 19.174 14.252 -17.855 1.00 64.50 110 GLN A C 1
ATOM 809 O O . GLN A 1 110 ? 20.147 13.512 -17.676 1.00 64.50 110 GLN A O 1
ATOM 814 N N . LEU A 1 111 ? 18.730 15.088 -16.912 1.00 66.25 111 LEU A N 1
ATOM 815 C CA . LEU A 1 111 ? 19.287 15.140 -15.557 1.00 66.25 111 LEU A CA 1
ATOM 816 C C . LEU A 1 111 ? 18.972 13.867 -14.770 1.00 66.25 111 LEU A C 1
ATOM 818 O O . LEU A 1 111 ? 19.889 13.282 -14.193 1.00 66.25 111 LEU A O 1
ATOM 822 N N . ALA A 1 112 ? 17.727 13.388 -14.831 1.00 65.31 112 ALA A N 1
ATOM 823 C CA . ALA A 1 112 ? 17.323 12.121 -14.231 1.00 65.31 112 ALA A CA 1
ATOM 824 C C . ALA A 1 112 ? 18.156 10.958 -14.793 1.00 65.31 112 ALA A C 1
ATOM 826 O O . ALA A 1 112 ? 18.769 10.212 -14.033 1.00 65.31 112 ALA A O 1
ATOM 827 N N . ARG A 1 113 ? 18.316 10.868 -16.123 1.00 68.38 113 ARG A N 1
ATOM 828 C CA . ARG A 1 113 ? 19.135 9.824 -16.766 1.00 68.38 113 ARG A CA 1
ATOM 829 C C . ARG A 1 113 ? 20.608 9.881 -16.351 1.00 68.38 113 ARG A C 1
ATOM 831 O O . ARG A 1 113 ? 21.224 8.834 -16.166 1.00 68.38 113 ARG A O 1
ATOM 838 N N . ARG A 1 114 ? 21.190 11.077 -16.189 1.00 70.00 114 ARG A N 1
ATOM 839 C CA . ARG A 1 114 ? 22.568 11.237 -15.681 1.00 70.00 114 ARG A CA 1
ATOM 840 C C . ARG A 1 114 ? 22.689 10.831 -14.213 1.00 70.00 114 ARG A C 1
ATOM 842 O O . ARG A 1 114 ? 23.650 10.149 -13.871 1.00 70.00 114 ARG A O 1
ATOM 849 N N . GLY A 1 115 ? 21.728 11.221 -13.375 1.00 71.62 115 GLY A N 1
ATOM 850 C CA . GLY A 1 115 ? 21.675 10.845 -11.961 1.00 71.62 115 GLY A CA 1
ATOM 851 C C . GLY A 1 115 ? 21.560 9.334 -11.779 1.00 71.62 115 GLY A C 1
ATOM 852 O O . GLY A 1 115 ? 22.380 8.739 -11.085 1.00 71.62 115 GLY A O 1
ATOM 853 N N . VAL A 1 116 ? 20.624 8.702 -12.493 1.00 70.69 116 VAL A N 1
ATOM 854 C CA . VAL A 1 116 ? 20.426 7.248 -12.463 1.00 70.69 116 VAL A CA 1
ATOM 855 C C . VAL A 1 116 ? 21.666 6.517 -12.973 1.00 70.69 116 VAL A C 1
ATOM 857 O O . VAL A 1 116 ? 22.170 5.638 -12.288 1.00 70.69 116 VAL A O 1
ATOM 860 N N . ARG A 1 117 ? 22.252 6.917 -14.110 1.00 72.56 117 ARG A N 1
ATOM 861 C CA . ARG A 1 117 ? 23.498 6.293 -14.600 1.00 72.56 117 ARG A CA 1
ATOM 862 C C . ARG A 1 117 ? 24.653 6.410 -13.620 1.00 72.56 117 ARG A C 1
ATOM 864 O O . ARG A 1 117 ? 25.421 5.469 -13.485 1.00 72.56 117 ARG A O 1
ATOM 871 N N . ARG A 1 118 ? 24.789 7.552 -12.945 1.00 74.44 118 ARG A N 1
ATOM 872 C CA . ARG A 1 118 ? 25.840 7.751 -11.945 1.00 74.44 118 ARG A CA 1
ATOM 873 C C . ARG A 1 118 ? 25.608 6.893 -10.702 1.00 74.44 118 ARG A C 1
ATOM 875 O O . ARG A 1 118 ? 26.570 6.357 -10.171 1.00 74.44 118 ARG A O 1
ATOM 882 N N . ALA A 1 119 ? 24.358 6.742 -10.268 1.00 71.94 119 ALA A N 1
ATOM 883 C CA . ALA A 1 119 ? 24.008 5.847 -9.170 1.00 71.94 119 ALA A CA 1
ATOM 884 C C . ALA A 1 119 ? 24.293 4.378 -9.532 1.00 71.94 119 ALA A C 1
ATOM 886 O O . ALA A 1 119 ? 24.934 3.676 -8.760 1.00 71.94 119 ALA A O 1
ATOM 887 N N . PHE A 1 120 ? 23.907 3.945 -10.737 1.00 71.56 120 PHE A N 1
ATOM 888 C CA . PHE A 1 120 ? 24.134 2.585 -11.244 1.00 71.56 120 PHE A CA 1
ATOM 889 C C . PHE A 1 120 ? 25.572 2.306 -11.699 1.00 71.56 120 PHE A C 1
ATOM 891 O O . PHE A 1 120 ? 25.925 1.152 -11.904 1.00 71.56 120 PHE A O 1
ATOM 898 N N . ALA A 1 121 ? 26.422 3.329 -11.817 1.00 73.88 121 ALA A N 1
ATOM 899 C CA . ALA A 1 121 ? 27.863 3.142 -11.977 1.00 73.88 121 ALA A CA 1
ATOM 900 C C . ALA A 1 121 ? 28.524 2.611 -10.690 1.00 73.88 121 ALA A C 1
ATOM 902 O O . ALA A 1 121 ? 29.669 2.167 -10.731 1.00 73.88 121 ALA A O 1
ATOM 903 N N . ASN A 1 122 ? 27.823 2.657 -9.548 1.00 78.31 122 ASN A N 1
ATOM 904 C CA . ASN A 1 122 ? 28.275 2.018 -8.320 1.00 78.31 122 ASN A CA 1
ATOM 905 C C . ASN A 1 122 ? 27.917 0.514 -8.349 1.00 78.31 122 ASN A C 1
ATOM 907 O O . ASN A 1 122 ? 26.729 0.178 -8.366 1.00 78.31 122 ASN A O 1
ATOM 911 N N . PRO A 1 123 ? 28.905 -0.400 -8.282 1.00 73.38 123 PRO A N 1
ATOM 912 C CA . PRO A 1 123 ? 28.667 -1.844 -8.345 1.00 73.38 123 PRO A CA 1
ATOM 913 C C . PRO A 1 123 ? 27.799 -2.374 -7.192 1.00 73.38 123 PRO A C 1
ATOM 915 O O . PRO A 1 123 ? 27.125 -3.388 -7.352 1.00 73.38 123 PRO A O 1
ATOM 918 N N . ILE A 1 124 ? 27.764 -1.686 -6.044 1.00 77.06 124 ILE A N 1
ATOM 919 C CA . ILE A 1 124 ? 26.891 -2.047 -4.915 1.00 77.06 124 ILE A CA 1
ATOM 920 C C . ILE A 1 124 ? 25.426 -1.783 -5.274 1.00 77.06 124 ILE A C 1
ATOM 922 O O . ILE A 1 124 ? 24.569 -2.638 -5.066 1.00 77.06 124 ILE A O 1
ATOM 926 N N . VAL A 1 125 ? 25.144 -0.617 -5.860 1.00 74.50 125 VAL A N 1
ATOM 927 C CA . VAL A 1 125 ? 23.793 -0.250 -6.308 1.00 74.50 125 VAL A CA 1
ATOM 928 C C . VAL A 1 125 ? 23.339 -1.195 -7.413 1.00 74.50 125 VAL A C 1
ATOM 930 O O . VAL A 1 125 ? 22.205 -1.660 -7.385 1.00 74.50 125 VAL A O 1
ATOM 933 N N . GLN A 1 126 ? 24.235 -1.532 -8.342 1.00 74.62 126 GLN A N 1
ATOM 934 C CA . GLN A 1 126 ? 23.937 -2.465 -9.420 1.00 74.62 126 GLN A CA 1
ATOM 935 C C . GLN A 1 126 ? 23.568 -3.854 -8.886 1.00 74.62 126 GLN A C 1
ATOM 937 O O . GLN A 1 126 ? 22.523 -4.364 -9.267 1.00 74.62 126 GLN A O 1
ATOM 942 N N . ARG A 1 127 ? 24.349 -4.427 -7.957 1.00 73.50 127 ARG A N 1
ATOM 943 C CA . ARG A 1 127 ? 24.052 -5.742 -7.356 1.00 73.50 127 ARG A CA 1
ATOM 944 C C . ARG A 1 127 ? 22.724 -5.772 -6.598 1.00 73.50 127 ARG A C 1
ATOM 946 O O . ARG A 1 127 ? 22.009 -6.764 -6.664 1.00 73.50 127 ARG A O 1
ATOM 953 N N . LEU A 1 128 ? 22.388 -4.695 -5.885 1.00 74.62 128 LEU A N 1
ATOM 954 C CA . LEU A 1 128 ? 21.123 -4.603 -5.147 1.00 74.62 128 LEU A CA 1
ATOM 955 C C . LEU A 1 128 ? 19.919 -4.392 -6.074 1.00 74.62 128 LEU A C 1
ATOM 957 O O . LEU A 1 128 ? 18.828 -4.878 -5.791 1.00 74.62 128 LEU A O 1
ATOM 961 N N . ALA A 1 129 ? 20.112 -3.680 -7.182 1.00 74.31 129 ALA A N 1
ATOM 962 C CA . ALA A 1 129 ? 19.052 -3.390 -8.137 1.00 74.31 129 ALA A CA 1
ATOM 963 C C . ALA A 1 129 ? 18.872 -4.484 -9.201 1.00 74.31 129 ALA A C 1
ATOM 965 O O . ALA A 1 129 ? 17.804 -4.572 -9.794 1.00 74.31 129 ALA A O 1
ATOM 966 N N . GLU A 1 130 ? 19.874 -5.326 -9.452 1.00 75.44 130 GLU A N 1
ATOM 967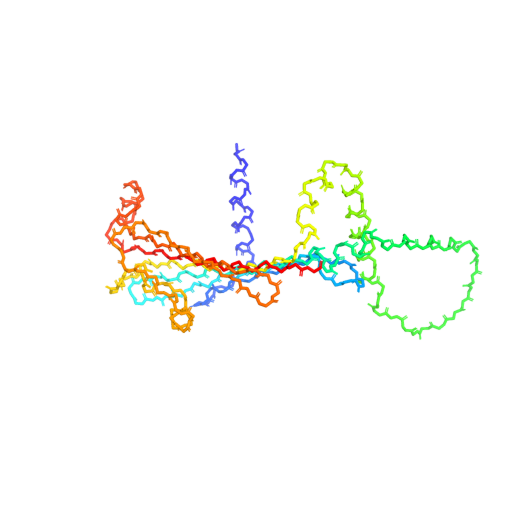 C CA . GLU A 1 130 ? 19.832 -6.421 -10.428 1.00 75.44 130 GLU A CA 1
ATOM 968 C C . GLU A 1 130 ? 18.626 -7.368 -10.293 1.00 75.44 130 GLU A C 1
ATOM 970 O O . GLU A 1 130 ? 17.985 -7.622 -11.318 1.00 75.44 130 GLU A O 1
ATOM 975 N N . PRO A 1 131 ? 18.235 -7.840 -9.089 1.00 74.75 131 PRO A N 1
ATOM 976 C CA . PRO A 1 131 ? 17.011 -8.627 -8.945 1.00 74.75 131 PRO A CA 1
ATOM 977 C C . PRO A 1 131 ? 15.748 -7.801 -9.227 1.00 74.75 131 PRO A C 1
ATOM 979 O O . PRO A 1 131 ? 14.811 -8.307 -9.833 1.00 74.75 131 PRO A O 1
ATOM 982 N N . LEU A 1 132 ? 15.735 -6.517 -8.860 1.00 73.88 132 LEU A N 1
ATOM 983 C CA . LEU A 1 132 ? 14.591 -5.625 -9.084 1.00 73.88 132 LEU A CA 1
ATOM 984 C C . LEU A 1 132 ? 14.433 -5.236 -10.559 1.00 73.88 132 LEU A C 1
ATOM 986 O O . LEU A 1 132 ? 13.324 -5.007 -11.016 1.00 73.88 132 LEU A O 1
ATOM 990 N N . MET A 1 133 ? 15.521 -5.209 -11.333 1.00 76.88 133 MET A N 1
ATOM 991 C CA . MET A 1 133 ? 15.493 -4.904 -12.767 1.00 76.88 133 MET A CA 1
ATOM 992 C C . MET A 1 133 ? 14.862 -6.008 -13.620 1.00 76.88 133 MET A C 1
ATOM 994 O O . MET A 1 133 ? 14.627 -5.777 -14.802 1.00 76.88 133 MET A O 1
ATOM 998 N N . LYS A 1 134 ? 14.625 -7.201 -13.067 1.00 82.06 134 LYS A N 1
ATOM 999 C CA . LYS A 1 134 ? 13.942 -8.298 -13.770 1.00 82.06 134 LYS A CA 1
ATOM 1000 C C . LYS A 1 134 ? 12.428 -8.148 -13.772 1.00 82.06 134 LYS A C 1
ATOM 1002 O O . LYS A 1 134 ? 11.776 -8.763 -14.607 1.00 82.06 134 LYS A O 1
ATOM 1007 N N . HIS A 1 135 ? 11.894 -7.329 -12.871 1.00 85.12 135 HIS A N 1
ATOM 1008 C CA . HIS A 1 135 ? 10.467 -7.285 -12.630 1.00 85.12 135 HIS A CA 1
ATOM 1009 C C . HIS A 1 135 ? 9.912 -5.870 -12.701 1.00 85.12 135 HIS A C 1
ATOM 1011 O O . HIS A 1 135 ? 10.521 -4.909 -12.229 1.00 85.12 135 HIS A O 1
ATOM 1017 N N . ASP A 1 136 ? 8.715 -5.766 -13.259 1.00 88.88 136 ASP A N 1
ATOM 1018 C CA . ASP A 1 136 ? 7.852 -4.623 -13.024 1.00 88.88 136 ASP A CA 1
ATOM 1019 C C . ASP A 1 136 ? 6.966 -4.961 -11.821 1.00 88.88 136 ASP A C 1
ATOM 1021 O O . ASP A 1 136 ? 6.435 -6.066 -11.711 1.00 88.88 136 ASP A O 1
ATOM 1025 N N . ILE A 1 137 ? 6.859 -4.026 -10.878 1.00 90.19 137 ILE A N 1
ATOM 1026 C CA . ILE A 1 137 ? 6.142 -4.229 -9.614 1.00 90.19 137 ILE A CA 1
ATOM 1027 C C . ILE A 1 137 ? 5.051 -3.179 -9.520 1.00 90.19 137 ILE A C 1
ATOM 1029 O O . ILE A 1 137 ? 5.291 -1.986 -9.712 1.00 90.19 137 ILE A O 1
ATOM 1033 N N . ASN A 1 138 ? 3.845 -3.622 -9.205 1.00 92.00 138 ASN A N 1
ATOM 1034 C CA . ASN A 1 138 ? 2.701 -2.757 -9.008 1.00 92.00 138 ASN A CA 1
ATOM 1035 C C . ASN A 1 138 ? 2.010 -3.146 -7.700 1.00 92.00 138 ASN A C 1
ATOM 1037 O O . ASN A 1 138 ? 1.499 -4.256 -7.546 1.00 92.00 138 ASN A O 1
ATOM 1041 N N . SER A 1 139 ? 2.051 -2.227 -6.742 1.00 92.69 139 SER A N 1
ATOM 1042 C CA . SER A 1 139 ? 1.606 -2.428 -5.371 1.00 92.69 139 SER A CA 1
ATOM 1043 C C . SER A 1 139 ? 0.506 -1.436 -5.004 1.00 92.69 139 SER A C 1
ATOM 1045 O O . SER A 1 139 ? 0.695 -0.223 -5.069 1.00 92.69 139 SER A O 1
ATOM 1047 N N . TRP A 1 140 ? -0.634 -1.958 -4.568 1.00 92.75 140 TRP A N 1
ATOM 1048 C CA . TRP A 1 140 ? -1.739 -1.203 -3.990 1.00 92.75 140 TRP A CA 1
ATOM 1049 C C . TRP A 1 140 ? -1.783 -1.471 -2.498 1.00 92.75 140 TRP A C 1
ATOM 1051 O O . TRP A 1 140 ? -1.904 -2.613 -2.073 1.00 92.75 140 TRP A O 1
ATOM 1061 N N . ILE A 1 141 ? -1.692 -0.416 -1.709 1.00 93.56 141 ILE A N 1
ATOM 1062 C CA . ILE A 1 141 ? -1.761 -0.462 -0.258 1.00 93.56 141 ILE A CA 1
ATOM 1063 C C . ILE A 1 141 ? -2.974 0.354 0.140 1.00 93.56 141 ILE A C 1
ATOM 1065 O O . ILE A 1 141 ? -3.134 1.503 -0.266 1.00 93.56 141 ILE A O 1
ATOM 1069 N N . GLU A 1 142 ? -3.831 -0.232 0.948 1.00 93.75 142 GLU A N 1
ATOM 1070 C CA . GLU A 1 142 ? -5.001 0.436 1.464 1.00 93.75 142 GLU A CA 1
ATOM 1071 C C . GLU A 1 142 ? -5.112 0.170 2.956 1.00 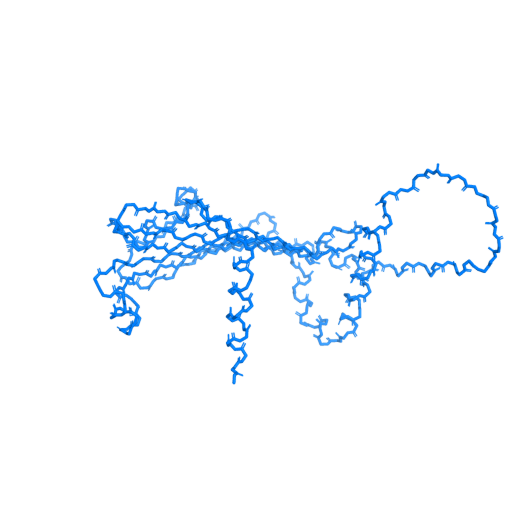93.75 142 GLU A C 1
ATOM 1073 O O . GLU A 1 142 ? -5.112 -0.977 3.377 1.00 93.75 142 GLU A O 1
ATOM 1078 N N . ILE A 1 143 ? -5.181 1.225 3.758 1.00 93.69 143 ILE A N 1
ATOM 1079 C CA . ILE A 1 143 ? -5.289 1.159 5.212 1.00 93.69 143 ILE A CA 1
ATOM 1080 C C . ILE A 1 143 ? -6.534 1.943 5.595 1.00 93.69 143 ILE A C 1
ATOM 1082 O O . ILE A 1 143 ? -6.652 3.118 5.267 1.00 93.69 143 ILE A O 1
ATOM 1086 N N . SER A 1 144 ? -7.463 1.298 6.282 1.00 92.81 144 SER A N 1
ATOM 1087 C CA . SER A 1 144 ? -8.656 1.917 6.841 1.00 92.81 144 SER A CA 1
ATOM 1088 C C . SER A 1 144 ? -8.610 1.800 8.355 1.00 92.81 144 SER A C 1
ATOM 1090 O O . SER A 1 144 ? -8.400 0.714 8.886 1.00 92.81 144 SER A O 1
ATOM 1092 N N . ALA A 1 145 ? -8.830 2.903 9.052 1.00 93.50 145 ALA A N 1
ATOM 1093 C CA . ALA A 1 145 ? -9.025 2.925 10.492 1.00 93.50 145 ALA A CA 1
ATOM 1094 C C . ALA A 1 145 ? -10.362 3.595 10.799 1.00 93.50 145 ALA A C 1
ATOM 1096 O O . ALA A 1 145 ? -10.771 4.511 10.091 1.00 93.50 145 ALA A O 1
ATOM 1097 N N . SER A 1 146 ? -11.047 3.131 11.836 1.00 92.25 146 SER A N 1
ATOM 1098 C CA . SER A 1 146 ? -12.306 3.712 12.281 1.00 92.25 146 SER A CA 1
ATOM 1099 C C . SER A 1 146 ? -12.382 3.733 13.796 1.00 92.25 146 SER A C 1
ATOM 1101 O O . SER A 1 146 ? -12.014 2.757 14.456 1.00 92.25 146 SER A O 1
ATOM 1103 N N . THR A 1 147 ? -12.883 4.838 14.333 1.00 90.94 147 THR A N 1
ATOM 1104 C CA . THR A 1 147 ? -13.288 4.963 15.737 1.00 90.94 147 THR A CA 1
ATOM 1105 C C . THR A 1 147 ? -14.792 4.811 15.931 1.00 90.94 147 THR A C 1
ATOM 1107 O O . THR A 1 147 ? -15.262 4.873 17.063 1.00 90.94 147 THR A O 1
ATOM 1110 N N . ALA A 1 148 ? -15.538 4.588 14.848 1.00 88.75 148 ALA A N 1
ATOM 1111 C CA . ALA A 1 148 ? -16.963 4.310 14.905 1.00 88.75 148 ALA A CA 1
ATOM 1112 C C . ALA A 1 148 ? -17.241 2.893 15.424 1.00 88.75 148 ALA A C 1
ATOM 1114 O O . ALA A 1 148 ? -16.433 1.967 15.247 1.00 88.75 148 ALA A O 1
ATOM 1115 N N . SER A 1 149 ? -18.411 2.717 16.025 1.00 85.81 149 SER A N 1
ATOM 1116 C CA . SER A 1 149 ? -18.936 1.410 16.406 1.00 85.81 149 SER A CA 1
ATOM 1117 C C . SER A 1 149 ? -19.307 0.623 15.144 1.00 85.81 149 SER A C 1
ATOM 1119 O O . SER A 1 149 ? -20.210 1.007 14.407 1.00 85.81 149 SER A O 1
ATOM 1121 N N . LEU A 1 150 ? -18.582 -0.466 14.869 1.00 85.56 150 LEU A N 1
ATOM 1122 C CA . LEU A 1 150 ? -18.795 -1.324 13.697 1.00 85.56 150 LEU A CA 1
ATOM 1123 C C . LEU A 1 150 ? -19.328 -2.692 14.127 1.00 85.56 150 LEU A C 1
ATOM 1125 O O . LEU A 1 150 ? -18.761 -3.311 15.031 1.00 85.56 150 LEU A O 1
ATOM 1129 N N . ASP A 1 151 ? -20.354 -3.193 13.437 1.00 84.69 151 ASP A N 1
ATOM 1130 C CA . ASP A 1 151 ? -21.031 -4.457 13.765 1.00 84.69 151 ASP A CA 1
ATOM 1131 C C . ASP A 1 151 ? -20.097 -5.677 13.678 1.00 84.69 151 ASP A C 1
ATOM 1133 O O . ASP A 1 151 ? -20.183 -6.613 14.483 1.00 84.69 151 ASP A O 1
ATOM 1137 N N . ARG A 1 152 ? -19.175 -5.682 12.705 1.00 80.69 152 ARG A N 1
ATOM 1138 C CA . ARG A 1 152 ? -18.179 -6.749 12.507 1.00 80.69 152 ARG A CA 1
ATOM 1139 C C . ARG A 1 152 ? -16.743 -6.288 12.782 1.00 80.69 152 ARG A C 1
ATOM 1141 O O . ARG A 1 152 ? -15.807 -6.987 12.400 1.00 80.69 152 ARG A O 1
ATOM 1148 N N . GLY A 1 153 ? -16.555 -5.162 13.476 1.00 85.19 153 GLY A N 1
ATOM 1149 C CA . GLY A 1 153 ? -15.230 -4.659 13.866 1.00 85.19 153 GLY A CA 1
ATOM 1150 C C . GLY A 1 153 ? -14.340 -4.315 12.667 1.00 85.19 153 GLY A C 1
ATOM 1151 O O . GLY A 1 153 ? -14.815 -3.778 11.665 1.00 85.19 153 GLY A O 1
ATOM 1152 N N . ALA A 1 154 ? -13.045 -4.639 12.737 1.00 84.75 154 ALA A N 1
ATOM 1153 C CA . ALA A 1 154 ? -12.094 -4.415 11.644 1.00 84.75 154 ALA A CA 1
ATOM 1154 C C . ALA A 1 154 ? -12.468 -5.115 10.325 1.00 84.75 154 ALA A C 1
ATOM 1156 O O . ALA A 1 154 ? -12.055 -4.658 9.259 1.00 84.75 154 ALA A O 1
ATOM 1157 N N . HIS A 1 155 ? -13.286 -6.168 10.362 1.00 84.12 155 HIS A N 1
ATOM 1158 C CA . HIS A 1 155 ? -13.723 -6.866 9.155 1.00 84.12 155 HIS A CA 1
ATOM 1159 C C . HIS A 1 155 ? -14.571 -5.976 8.226 1.00 84.12 155 HIS A C 1
ATOM 1161 O O . HIS A 1 155 ? -14.427 -6.049 7.007 1.00 84.12 155 HIS A O 1
ATOM 1167 N N . ASP A 1 156 ? -15.383 -5.061 8.774 1.00 84.88 156 ASP A N 1
ATOM 1168 C CA . ASP A 1 156 ? -16.174 -4.098 7.980 1.00 84.88 156 ASP A CA 1
ATOM 1169 C C . ASP A 1 156 ? -15.310 -3.024 7.296 1.00 84.88 156 ASP A C 1
ATOM 1171 O O . ASP A 1 156 ? -15.771 -2.272 6.431 1.00 84.88 156 ASP A O 1
ATOM 1175 N N . LEU A 1 157 ? -14.032 -2.939 7.671 1.00 84.69 157 LEU A N 1
ATOM 1176 C CA . LEU A 1 157 ? -13.074 -2.019 7.074 1.00 84.69 157 LEU A CA 1
ATOM 1177 C C . LEU A 1 157 ? -12.289 -2.643 5.918 1.00 84.69 157 LEU A C 1
ATOM 1179 O O . LEU A 1 157 ? -11.535 -1.915 5.265 1.00 84.69 157 LEU A O 1
ATOM 1183 N N . ILE A 1 158 ? -12.464 -3.942 5.635 1.00 84.44 158 ILE A N 1
ATOM 1184 C CA . ILE A 1 158 ? -11.784 -4.598 4.516 1.00 84.44 158 ILE A CA 1
ATOM 1185 C C . ILE A 1 158 ? -12.251 -3.965 3.200 1.00 84.44 158 ILE A C 1
ATOM 1187 O O . ILE A 1 158 ? -13.440 -3.995 2.870 1.00 84.44 158 ILE A O 1
ATOM 1191 N N . PRO A 1 159 ? -11.334 -3.400 2.401 1.00 78.12 159 PRO A N 1
ATOM 1192 C CA . PRO A 1 159 ? -11.720 -2.751 1.166 1.00 78.12 159 PRO A CA 1
ATOM 1193 C C . PRO A 1 159 ? -12.160 -3.749 0.106 1.00 78.12 159 PRO A C 1
ATOM 1195 O O . PRO A 1 159 ? -11.485 -4.747 -0.132 1.00 78.12 159 PRO A O 1
ATOM 1198 N N . LYS A 1 160 ? -13.215 -3.397 -0.636 1.00 79.19 160 LYS A N 1
ATOM 1199 C CA . LYS A 1 160 ? -13.649 -4.132 -1.836 1.00 79.19 160 LYS A CA 1
ATOM 1200 C C . LYS A 1 160 ? -13.844 -5.634 -1.566 1.00 79.19 160 LYS A C 1
ATOM 1202 O O . LYS A 1 160 ? -13.468 -6.445 -2.415 1.00 79.19 160 LYS A O 1
ATOM 1207 N N . SER A 1 161 ? -14.433 -5.979 -0.418 1.00 75.69 161 SER A N 1
ATOM 1208 C CA . SER A 1 161 ? -14.785 -7.351 -0.023 1.00 75.69 161 SER A CA 1
ATOM 1209 C C . SER A 1 161 ? -15.400 -8.137 -1.180 1.00 75.69 161 SER A C 1
ATOM 1211 O O . SER A 1 161 ? -14.889 -9.188 -1.537 1.00 75.69 161 SER A O 1
ATOM 1213 N N . ASP A 1 162 ? -16.375 -7.560 -1.880 1.00 78.12 162 ASP A N 1
ATOM 1214 C CA . ASP A 1 162 ? -17.098 -8.229 -2.969 1.00 78.12 162 ASP A CA 1
ATOM 1215 C C . ASP A 1 162 ? -16.176 -8.595 -4.143 1.00 78.12 162 ASP A C 1
ATOM 1217 O O . ASP A 1 162 ? -16.302 -9.648 -4.772 1.00 78.12 162 ASP A O 1
ATOM 1221 N N . LYS A 1 163 ? -15.189 -7.735 -4.433 1.00 78.88 163 LYS A N 1
ATOM 1222 C CA . LYS A 1 163 ? -14.194 -8.005 -5.473 1.00 78.88 163 LYS A CA 1
ATOM 1223 C C . LYS A 1 163 ? -13.235 -9.111 -5.036 1.00 78.88 163 LYS A C 1
ATOM 1225 O O . LYS A 1 163 ? -12.893 -9.953 -5.863 1.00 78.88 163 LYS A O 1
ATOM 1230 N N . LEU A 1 164 ? -12.810 -9.125 -3.772 1.00 79.75 164 LEU A N 1
ATOM 1231 C CA . LEU A 1 164 ? -12.000 -10.215 -3.218 1.00 79.75 164 LEU A CA 1
ATOM 1232 C C . LEU A 1 164 ? -12.767 -11.541 -3.276 1.00 79.75 164 LEU A C 1
ATOM 1234 O O . LEU A 1 164 ? -12.232 -12.533 -3.769 1.00 79.75 164 LEU A O 1
ATOM 1238 N N . GLU A 1 165 ? -14.045 -11.527 -2.898 1.00 82.00 165 GLU A N 1
ATOM 1239 C CA . GLU A 1 165 ? -14.914 -12.701 -2.938 1.00 82.00 165 GLU A CA 1
ATOM 1240 C C . GLU A 1 165 ? -15.069 -13.254 -4.355 1.00 82.00 165 GLU A C 1
ATOM 1242 O O . GLU A 1 165 ? -14.996 -14.469 -4.543 1.00 82.00 165 GLU A O 1
ATOM 1247 N N . SER A 1 166 ? -15.192 -12.383 -5.365 1.00 78.00 166 SER A N 1
ATOM 1248 C CA . SER A 1 166 ? -15.224 -12.805 -6.774 1.00 78.00 166 SER A CA 1
ATOM 1249 C C . SER A 1 166 ? -13.934 -13.495 -7.240 1.00 78.00 166 SER A C 1
ATOM 1251 O O . SER A 1 166 ? -13.961 -14.281 -8.183 1.00 78.00 166 SER A O 1
ATOM 1253 N N . MET A 1 167 ? -12.811 -13.238 -6.561 1.00 75.12 167 MET A N 1
ATOM 1254 C CA . MET A 1 167 ? -11.517 -13.886 -6.804 1.00 75.12 167 MET A CA 1
ATOM 1255 C C . MET A 1 167 ? -11.308 -15.130 -5.924 1.00 75.12 167 MET A C 1
ATOM 1257 O O . MET A 1 167 ? -10.216 -15.693 -5.906 1.00 75.12 167 MET A O 1
ATOM 1261 N N . GLY A 1 168 ? -12.329 -15.552 -5.170 1.00 78.69 168 GLY A N 1
ATOM 1262 C CA . GLY A 1 168 ? -12.240 -16.657 -4.214 1.00 78.69 168 GLY A CA 1
ATOM 1263 C C . GLY A 1 168 ? -11.471 -16.314 -2.934 1.00 78.69 168 GLY A C 1
ATOM 1264 O O . GLY A 1 168 ? -11.195 -17.204 -2.133 1.00 78.69 168 GLY A O 1
ATOM 1265 N N . ILE A 1 169 ? -11.132 -15.039 -2.721 1.00 80.94 169 ILE A N 1
ATOM 1266 C CA . ILE A 1 169 ? -10.440 -14.557 -1.526 1.00 80.94 169 ILE A CA 1
ATOM 1267 C C . ILE A 1 169 ? -11.498 -14.131 -0.513 1.00 80.94 169 ILE A C 1
ATOM 1269 O O . ILE A 1 169 ? -12.199 -13.141 -0.705 1.00 80.94 169 ILE A O 1
ATOM 1273 N N . ARG A 1 170 ? -11.612 -14.889 0.576 1.00 83.44 170 ARG A N 1
ATOM 1274 C CA . ARG A 1 170 ? -12.529 -14.601 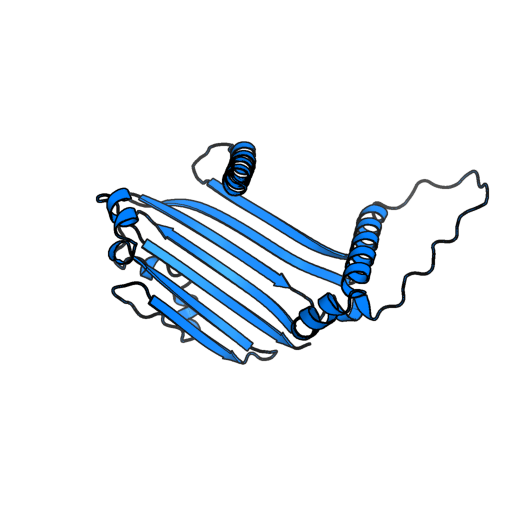1.682 1.00 83.44 170 ARG A CA 1
ATOM 1275 C C . ARG A 1 170 ? -11.718 -14.445 2.958 1.00 83.44 170 ARG A C 1
ATOM 1277 O O . ARG A 1 170 ? -11.383 -15.465 3.558 1.00 83.44 170 ARG A O 1
ATOM 1284 N N . PRO A 1 171 ? -11.378 -13.206 3.348 1.00 79.94 171 PRO A N 1
ATOM 1285 C CA . PRO A 1 171 ? -10.727 -12.976 4.623 1.00 79.94 171 PRO A CA 1
ATOM 1286 C C . PRO A 1 171 ? -11.621 -13.485 5.744 1.00 79.94 171 PRO A C 1
ATOM 1288 O O . PRO A 1 171 ? -12.815 -13.174 5.782 1.00 79.94 171 PRO A O 1
ATOM 1291 N N . ALA A 1 172 ? -11.073 -14.300 6.631 1.00 80.62 172 ALA A N 1
ATOM 1292 C CA . ALA A 1 172 ? -11.860 -14.854 7.711 1.00 80.62 172 ALA A CA 1
ATOM 1293 C C . ALA A 1 172 ? -12.126 -13.786 8.783 1.00 80.62 172 ALA A C 1
ATOM 1295 O O . ALA A 1 172 ? -11.350 -12.847 9.005 1.00 80.62 172 ALA A O 1
ATOM 1296 N N . ARG A 1 173 ? -13.268 -13.929 9.460 1.00 78.38 173 ARG A N 1
ATOM 1297 C CA . ARG A 1 173 ? -13.571 -13.152 10.659 1.00 78.38 173 ARG A CA 1
ATOM 1298 C C . ARG A 1 173 ? -12.806 -13.770 11.821 1.00 78.38 173 ARG A C 1
ATOM 1300 O O . ARG A 1 173 ? -12.968 -14.957 12.096 1.00 78.38 173 ARG A O 1
ATOM 1307 N N . HIS A 1 174 ? -12.020 -12.959 12.514 1.00 74.25 174 HIS A N 1
ATOM 1308 C CA . HIS A 1 174 ? -11.239 -13.399 13.660 1.00 74.25 174 HIS A CA 1
ATOM 1309 C C . HIS A 1 174 ? -11.404 -12.446 14.834 1.00 74.25 174 HIS A C 1
ATOM 1311 O O . HIS A 1 174 ? -11.502 -11.238 14.647 1.00 74.25 174 HIS A O 1
ATOM 1317 N N . ASP A 1 175 ? -11.385 -13.009 16.039 1.00 69.69 175 ASP A N 1
ATOM 1318 C CA . ASP A 1 175 ? -11.224 -12.242 17.268 1.00 69.69 175 ASP A CA 1
ATOM 1319 C C . ASP A 1 175 ? -9.723 -12.057 17.519 1.00 69.69 175 ASP A C 1
ATOM 1321 O O . ASP A 1 175 ? -9.052 -12.963 18.018 1.00 69.69 175 ASP A O 1
ATOM 1325 N N . GLY A 1 176 ? -9.170 -10.899 17.153 1.00 76.00 176 GLY A N 1
ATOM 1326 C CA . GLY A 1 176 ? -7.762 -10.586 17.412 1.00 76.00 176 GLY A CA 1
ATOM 1327 C C . GLY A 1 176 ? -7.011 -9.988 16.221 1.00 76.00 176 GLY A C 1
ATOM 1328 O O . GLY A 1 176 ? -7.593 -9.754 15.165 1.00 76.00 176 GLY A O 1
ATOM 1329 N N . PRO A 1 177 ? -5.704 -9.699 16.383 1.00 84.06 177 PRO A N 1
ATOM 1330 C CA . PRO A 1 177 ? -4.889 -9.232 15.277 1.00 84.06 177 PRO A CA 1
ATOM 1331 C C . PRO A 1 177 ? -4.659 -10.398 14.315 1.00 84.06 177 PRO A C 1
ATOM 1333 O O . PRO A 1 177 ? -4.105 -11.424 14.710 1.00 84.06 177 PRO A O 1
ATOM 1336 N N . HIS A 1 178 ? -5.066 -10.241 13.061 1.00 88.81 178 HIS A N 1
ATOM 1337 C CA . HIS A 1 178 ? -4.989 -11.318 12.079 1.00 88.81 178 HIS A CA 1
ATOM 1338 C C . HIS A 1 178 ? -4.350 -10.858 10.783 1.00 88.81 178 HIS A C 1
ATOM 1340 O O . HIS A 1 178 ? -4.616 -9.750 10.318 1.00 88.81 178 HIS A O 1
ATOM 1346 N N . VAL A 1 179 ? -3.514 -11.721 10.206 1.00 91.94 179 VAL A N 1
ATOM 1347 C CA . VAL A 1 179 ? -2.875 -11.503 8.909 1.00 91.94 179 VAL A CA 1
ATOM 1348 C C . VAL A 1 179 ? -3.136 -12.709 8.029 1.00 91.94 179 VAL A C 1
ATOM 1350 O O . VAL A 1 179 ? -2.812 -13.835 8.397 1.00 91.94 179 VAL A O 1
ATOM 1353 N N . GLU A 1 180 ? -3.660 -12.455 6.839 1.00 91.81 180 GLU A N 1
ATOM 1354 C CA . GLU A 1 180 ? -3.892 -13.478 5.822 1.00 91.81 180 GLU A CA 1
ATOM 1355 C C . GLU A 1 180 ? -3.181 -13.082 4.545 1.00 91.81 180 GLU A C 1
ATOM 1357 O O . GLU A 1 180 ? -3.052 -11.897 4.234 1.00 91.81 180 GLU A O 1
ATOM 1362 N N . SER A 1 181 ? -2.698 -14.078 3.809 1.00 92.69 181 SER A N 1
ATOM 1363 C CA . SER A 1 181 ? -2.054 -13.855 2.526 1.00 92.69 181 SER A CA 1
ATOM 1364 C C . SER A 1 181 ? -2.445 -14.945 1.546 1.00 92.69 181 SER A C 1
ATOM 1366 O O . SER A 1 181 ? -2.411 -16.133 1.862 1.00 92.69 181 SER A O 1
ATOM 1368 N N . TRP A 1 182 ? -2.785 -14.518 0.340 1.00 92.25 182 TRP A N 1
ATOM 1369 C CA . TRP A 1 182 ? -3.069 -15.355 -0.811 1.00 92.25 182 TRP A CA 1
ATOM 1370 C C . TRP A 1 182 ? -2.081 -14.995 -1.909 1.00 92.25 182 TRP A C 1
ATOM 1372 O O . TRP A 1 182 ? -1.700 -13.834 -2.067 1.00 92.25 182 TRP A O 1
ATOM 1382 N N . SER A 1 183 ? -1.670 -15.983 -2.692 1.00 92.19 183 SER A N 1
ATOM 1383 C CA . SER A 1 183 ? -0.833 -15.752 -3.863 1.00 92.19 183 SER A CA 1
ATOM 1384 C C . SER A 1 183 ? -1.268 -16.648 -5.008 1.00 92.19 183 SER A C 1
ATOM 1386 O O . SER A 1 183 ?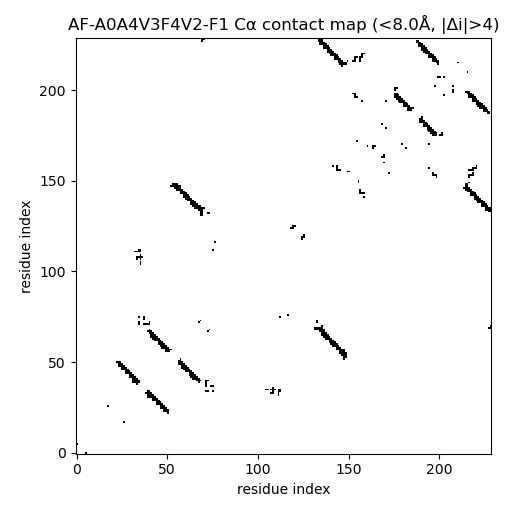 -1.825 -17.724 -4.792 1.00 92.19 183 SER A O 1
ATOM 1388 N N . GLY A 1 184 ? -1.040 -16.183 -6.228 1.00 87.00 184 GLY A N 1
ATOM 1389 C CA . GLY A 1 184 ? -1.383 -16.912 -7.436 1.00 87.00 184 GLY A CA 1
ATOM 1390 C C . GLY A 1 184 ? -0.566 -16.435 -8.626 1.00 87.00 184 GLY A C 1
ATOM 1391 O O . GLY A 1 184 ? -0.024 -15.327 -8.630 1.00 87.00 184 GLY A O 1
ATOM 1392 N N . ALA A 1 185 ? -0.473 -17.284 -9.644 1.00 87.00 185 ALA A N 1
ATOM 1393 C CA . ALA A 1 185 ? 0.110 -16.909 -10.922 1.00 87.00 185 ALA A CA 1
ATOM 1394 C C . ALA A 1 185 ? -0.882 -16.062 -11.734 1.00 87.00 185 ALA A C 1
ATOM 1396 O O . ALA A 1 185 ? -2.094 -16.275 -11.688 1.00 87.00 185 ALA A O 1
ATOM 1397 N N . THR A 1 186 ? -0.357 -15.116 -12.502 1.00 83.69 186 THR A N 1
ATOM 1398 C CA . THR A 1 186 ? -1.090 -14.369 -13.527 1.00 83.69 186 THR A CA 1
ATOM 1399 C C . THR A 1 186 ? -0.530 -14.737 -14.900 1.00 83.69 186 THR A C 1
ATOM 1401 O O . THR A 1 186 ? 0.492 -15.412 -15.006 1.00 83.69 186 THR A O 1
ATOM 1404 N N . ALA A 1 187 ? -1.163 -14.275 -15.980 1.00 80.31 187 ALA A N 1
ATOM 1405 C CA . ALA A 1 187 ? -0.663 -14.525 -17.335 1.00 80.31 187 ALA A CA 1
ATOM 1406 C C . ALA A 1 187 ? 0.761 -13.979 -17.588 1.00 80.31 187 ALA A C 1
ATOM 1408 O O . ALA A 1 187 ? 1.405 -14.391 -18.547 1.00 80.31 187 ALA A O 1
ATOM 1409 N N . GLN A 1 188 ? 1.229 -13.026 -16.774 1.00 81.25 188 GLN A N 1
ATOM 1410 C CA . GLN A 1 188 ? 2.466 -12.264 -16.995 1.00 81.25 188 GLN A CA 1
ATOM 1411 C C . GLN A 1 188 ? 3.408 -12.285 -15.774 1.00 81.25 188 GLN A C 1
ATOM 1413 O O . GLN A 1 188 ? 4.434 -11.607 -15.779 1.00 81.25 188 GLN A O 1
ATOM 1418 N N . GLY A 1 189 ? 3.077 -13.053 -14.730 1.00 86.56 189 GLY A N 1
ATOM 1419 C CA . GLY A 1 189 ? 3.882 -13.149 -13.514 1.00 86.56 189 GLY A CA 1
ATOM 1420 C C . GLY A 1 189 ? 3.090 -13.682 -12.323 1.00 86.56 189 GLY A C 1
ATOM 1421 O O . GLY A 1 189 ? 2.447 -14.727 -12.416 1.00 86.56 189 GLY A O 1
ATOM 1422 N N . SER A 1 190 ? 3.136 -12.986 -11.189 1.00 89.00 190 SER A N 1
ATOM 1423 C CA . SER A 1 190 ? 2.453 -13.392 -9.958 1.00 89.00 190 SER A CA 1
ATOM 1424 C C . SER A 1 190 ? 1.729 -12.233 -9.281 1.00 89.00 190 SER A C 1
ATOM 1426 O O . SER A 1 190 ? 2.074 -11.061 -9.437 1.00 89.00 190 SER A O 1
ATOM 1428 N N . ALA A 1 191 ? 0.690 -12.572 -8.527 1.00 90.56 191 ALA A N 1
ATOM 1429 C CA . ALA A 1 191 ? -0.042 -11.655 -7.676 1.00 90.56 191 ALA A CA 1
ATOM 1430 C C . ALA A 1 191 ? -0.060 -12.193 -6.246 1.00 90.56 191 ALA A C 1
ATOM 1432 O O . ALA A 1 191 ? -0.204 -13.394 -6.018 1.00 90.56 191 ALA A O 1
ATOM 1433 N N . GLN A 1 192 ? 0.055 -11.289 -5.285 1.00 91.88 192 GLN A N 1
ATOM 1434 C CA . GLN A 1 192 ? -0.085 -11.562 -3.868 1.00 91.88 192 GLN A CA 1
ATOM 1435 C C . GLN A 1 192 ? -1.075 -10.564 -3.280 1.00 91.88 192 GLN A C 1
ATOM 1437 O O . GLN A 1 192 ? -0.979 -9.365 -3.528 1.00 91.88 192 GLN A O 1
ATOM 1442 N N . VAL A 1 193 ? -2.013 -11.052 -2.484 1.00 91.81 193 VAL A N 1
ATOM 1443 C CA . VAL A 1 193 ? -2.948 -10.234 -1.717 1.00 91.81 193 VAL A CA 1
ATOM 1444 C C . VAL A 1 193 ? -2.728 -10.560 -0.255 1.00 91.81 193 VAL A C 1
ATOM 1446 O O . VAL A 1 193 ? -2.736 -11.727 0.116 1.00 91.81 193 VAL A O 1
ATOM 1449 N N . SER A 1 194 ? -2.542 -9.546 0.574 1.00 93.00 194 SER A N 1
ATOM 1450 C CA . SER A 1 194 ? -2.400 -9.700 2.015 1.00 93.00 194 SER A CA 1
ATOM 1451 C C . SER A 1 194 ? -3.366 -8.772 2.725 1.00 93.00 194 SER A C 1
ATOM 1453 O O . SER A 1 194 ? -3.490 -7.607 2.349 1.00 93.00 194 SER A O 1
ATOM 1455 N N . THR A 1 195 ? -4.027 -9.263 3.763 1.00 93.12 195 THR A N 1
ATOM 1456 C CA . THR A 1 195 ? -4.917 -8.474 4.615 1.00 93.12 195 THR A CA 1
ATOM 1457 C C . THR A 1 195 ? -4.434 -8.515 6.054 1.00 93.12 195 THR A C 1
ATOM 1459 O O . THR A 1 195 ? -3.942 -9.538 6.515 1.00 93.12 195 THR A O 1
ATOM 1462 N N . LEU A 1 196 ? -4.587 -7.404 6.763 1.00 93.19 196 LEU A N 1
ATOM 1463 C CA . LEU A 1 196 ? -4.327 -7.254 8.189 1.00 93.19 196 LEU A CA 1
ATOM 1464 C C . LEU A 1 196 ? -5.590 -6.692 8.833 1.00 93.19 196 LEU A C 1
ATOM 1466 O O . LEU A 1 196 ? -6.159 -5.736 8.317 1.00 93.19 196 LEU A O 1
ATOM 1470 N N . GLN A 1 197 ? -6.000 -7.248 9.962 1.00 92.69 197 GLN A N 1
ATOM 1471 C CA . GLN A 1 197 ? -7.130 -6.771 10.756 1.00 92.69 197 GLN A CA 1
ATOM 1472 C C . GLN A 1 197 ? -6.672 -6.616 12.206 1.00 92.69 197 GLN A C 1
ATOM 1474 O O . GLN A 1 197 ? -5.965 -7.478 12.724 1.00 92.69 197 GLN A O 1
ATOM 1479 N N . ILE A 1 198 ? -7.021 -5.504 12.850 1.00 92.44 198 ILE A N 1
ATOM 1480 C CA . ILE A 1 198 ? -6.683 -5.201 14.242 1.00 92.44 198 ILE A CA 1
ATOM 1481 C C . ILE A 1 198 ? -7.867 -4.485 14.891 1.00 92.44 198 ILE A C 1
ATOM 1483 O O . ILE A 1 198 ? -8.190 -3.354 14.532 1.00 92.44 198 ILE A O 1
ATOM 1487 N N . ASP A 1 199 ? -8.441 -5.097 15.919 1.00 91.69 199 ASP A N 1
ATOM 1488 C CA . ASP A 1 199 ? -9.423 -4.445 16.788 1.00 91.69 199 ASP A CA 1
ATOM 1489 C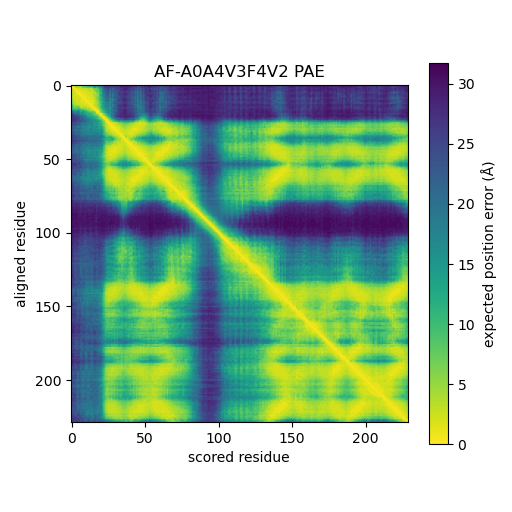 C . ASP A 1 199 ? -8.760 -3.811 18.018 1.00 91.69 199 ASP A C 1
ATOM 1491 O O . ASP A 1 199 ? -7.646 -4.166 18.419 1.00 91.69 199 ASP A O 1
ATOM 1495 N N . LYS A 1 200 ? -9.482 -2.918 18.702 1.00 90.56 200 LYS A N 1
ATOM 1496 C CA . LYS A 1 200 ? -9.036 -2.259 19.941 1.00 90.56 200 LYS A CA 1
ATOM 1497 C C . LYS A 1 200 ? -8.469 -3.226 20.982 1.00 90.56 200 LYS A C 1
ATOM 1499 O O . LYS A 1 200 ? -7.449 -2.931 21.601 1.00 90.56 200 LYS A O 1
ATOM 1504 N N . LYS A 1 201 ? -9.114 -4.383 21.174 1.00 90.25 201 LYS A N 1
ATOM 1505 C CA . LYS A 1 201 ? -8.710 -5.406 22.161 1.00 90.25 201 LYS A CA 1
ATOM 1506 C C . LYS A 1 201 ? -7.308 -5.966 21.892 1.00 90.25 201 LYS A C 1
ATOM 1508 O O . LYS A 1 201 ? -6.647 -6.430 22.818 1.00 90.25 201 LYS A O 1
ATOM 1513 N N . SER A 1 202 ? -6.857 -5.877 20.645 1.00 90.44 202 SER A N 1
ATOM 1514 C CA . SER A 1 202 ? -5.561 -6.353 20.163 1.00 90.44 202 SER A CA 1
ATOM 1515 C C . SER A 1 202 ? -4.452 -5.309 20.303 1.00 90.44 202 SER A C 1
ATOM 1517 O O . SER A 1 202 ? -3.279 -5.621 20.102 1.00 90.44 202 SER A O 1
ATOM 1519 N N . LEU A 1 203 ? -4.791 -4.060 20.643 1.00 90.44 203 LEU A N 1
ATOM 1520 C CA . LEU A 1 203 ? -3.805 -3.001 20.821 1.00 90.44 203 LEU A CA 1
ATOM 1521 C C . LEU A 1 203 ? -3.000 -3.184 22.117 1.00 90.44 203 LEU A C 1
ATOM 1523 O O . LEU A 1 203 ? -3.506 -3.715 23.103 1.00 90.44 203 LEU A O 1
ATOM 1527 N N . PRO A 1 204 ? -1.770 -2.658 22.190 1.00 92.94 204 PRO A N 1
ATOM 1528 C CA . PRO A 1 204 ? -1.043 -2.510 23.447 1.00 92.94 204 PRO A CA 1
ATOM 1529 C C . PRO A 1 204 ? -1.875 -1.820 24.549 1.00 92.94 204 PRO A C 1
ATOM 1531 O O . PRO A 1 204 ? -2.561 -0.828 24.291 1.00 92.94 204 PRO A O 1
ATOM 1534 N N . LYS A 1 205 ? -1.787 -2.298 25.805 1.00 93.00 205 LYS A N 1
ATOM 1535 C CA . LYS A 1 205 ? -2.607 -1.812 26.945 1.00 93.00 205 LYS A CA 1
ATOM 1536 C C . LYS A 1 205 ? -2.553 -0.292 27.150 1.00 93.00 205 LYS A C 1
ATOM 1538 O O . LYS A 1 205 ? -3.531 0.314 27.572 1.00 93.00 205 LYS A O 1
ATOM 1543 N N . ASN A 1 206 ? -1.414 0.336 26.876 1.00 93.88 206 ASN A N 1
ATOM 1544 C CA . ASN A 1 206 ? -1.245 1.789 26.946 1.00 93.88 206 ASN A CA 1
ATOM 1545 C C . ASN A 1 206 ? -2.094 2.529 25.902 1.00 93.88 206 ASN A C 1
ATOM 1547 O O . ASN A 1 206 ? -2.635 3.585 26.216 1.00 93.88 206 ASN A O 1
ATOM 1551 N N . LEU A 1 207 ? -2.228 1.987 24.690 1.00 89.69 207 LEU A N 1
ATOM 1552 C CA . LEU A 1 207 ? -3.092 2.556 23.655 1.00 89.69 207 LEU A CA 1
ATOM 1553 C C . LEU A 1 207 ? -4.565 2.297 23.962 1.00 89.69 207 LEU A C 1
ATOM 1555 O O . LEU A 1 207 ? -5.362 3.218 23.844 1.00 89.69 207 LEU A O 1
ATOM 1559 N N . GLN A 1 208 ? -4.908 1.105 24.462 1.00 92.69 208 GLN A N 1
ATOM 1560 C CA . GLN A 1 208 ? -6.271 0.818 24.923 1.00 92.69 208 GLN A CA 1
ATOM 1561 C C . GLN A 1 208 ? -6.728 1.818 25.994 1.00 92.69 208 GLN A C 1
ATOM 1563 O O . GLN A 1 208 ? -7.804 2.391 25.874 1.00 92.69 208 GLN A O 1
ATOM 1568 N N . LYS A 1 209 ? -5.878 2.087 26.997 1.00 93.12 209 LYS A N 1
ATOM 1569 C CA . LYS A 1 209 ? -6.154 3.085 28.043 1.00 93.12 209 LYS A CA 1
ATOM 1570 C C . LYS A 1 209 ? -6.311 4.500 27.486 1.00 93.12 209 LYS A C 1
ATOM 1572 O O . LYS A 1 209 ? -7.161 5.236 27.963 1.00 93.12 209 LYS A O 1
ATOM 1577 N N . ARG A 1 210 ? -5.497 4.885 26.496 1.00 92.44 210 ARG A N 1
ATOM 1578 C CA . ARG A 1 210 ? -5.588 6.209 25.854 1.00 92.44 210 ARG A CA 1
ATOM 1579 C C . ARG A 1 210 ? -6.877 6.391 25.062 1.00 92.44 210 ARG A C 1
ATOM 1581 O O . ARG A 1 210 ? -7.392 7.496 25.028 1.00 92.44 210 ARG A O 1
ATOM 1588 N N . LEU A 1 211 ? -7.374 5.319 24.453 1.00 88.88 211 LEU A N 1
ATOM 1589 C CA . LEU A 1 211 ? -8.645 5.313 23.733 1.00 88.88 211 LEU A CA 1
ATOM 1590 C C . LEU A 1 211 ? -9.859 5.245 24.677 1.00 88.88 211 LEU A C 1
ATOM 1592 O O . LEU A 1 211 ? -10.982 5.389 24.213 1.00 88.88 211 LEU A O 1
ATOM 1596 N N . GLY A 1 212 ? -9.668 5.024 25.984 1.00 92.00 212 GLY A N 1
ATOM 1597 C CA . GLY A 1 212 ? -10.758 4.995 26.966 1.00 92.00 212 GLY A CA 1
ATOM 1598 C C . GLY A 1 212 ? -11.846 4.000 26.571 1.00 92.00 212 GLY A C 1
ATOM 1599 O O . GLY A 1 212 ? -11.543 2.834 26.321 1.00 92.00 212 GLY A O 1
ATOM 1600 N N . ASP A 1 213 ? -13.081 4.478 26.435 1.00 89.94 213 ASP A N 1
ATOM 1601 C CA . ASP A 1 213 ? -14.232 3.690 25.974 1.00 89.94 213 ASP A CA 1
ATOM 1602 C C . ASP A 1 213 ? -14.456 3.762 24.453 1.00 89.94 213 ASP A C 1
ATOM 1604 O O . ASP A 1 213 ? -15.204 2.957 23.907 1.00 89.94 213 ASP A O 1
ATOM 1608 N N . GLN A 1 214 ? -13.732 4.627 23.735 1.00 89.94 214 GLN A N 1
ATOM 1609 C CA . GLN A 1 214 ? -13.908 4.846 22.295 1.00 89.94 214 GLN A CA 1
ATOM 1610 C C . GLN A 1 214 ? -13.628 3.571 21.478 1.00 89.94 214 GLN A C 1
ATOM 1612 O O . GLN A 1 214 ? -12.589 2.937 21.709 1.00 89.94 214 GLN A O 1
ATOM 1617 N N . PRO A 1 215 ? -14.488 3.176 20.521 1.00 90.88 215 PRO A N 1
ATOM 1618 C CA . PRO A 1 215 ? -14.198 2.062 19.623 1.00 90.88 215 PRO A CA 1
ATOM 1619 C C . PRO A 1 215 ? -12.913 2.310 18.825 1.00 90.88 215 PRO A C 1
ATOM 1621 O O . PRO A 1 215 ? -12.510 3.447 18.586 1.00 90.88 215 PRO A O 1
ATOM 1624 N N . PHE A 1 216 ? -12.252 1.235 18.403 1.00 92.31 216 PHE A N 1
ATOM 1625 C CA . PHE A 1 216 ? -11.159 1.334 17.442 1.00 92.31 216 PHE A CA 1
ATOM 1626 C C . PHE A 1 216 ? -11.049 0.052 16.632 1.00 92.31 216 PHE A C 1
ATOM 1628 O O . PHE A 1 216 ? -10.973 -1.040 17.199 1.00 92.31 216 PHE A O 1
ATOM 1635 N N . ASN A 1 217 ? -10.982 0.214 15.318 1.00 92.81 217 ASN A N 1
ATOM 1636 C CA . ASN A 1 217 ? -10.840 -0.855 14.348 1.00 92.81 217 ASN A CA 1
ATOM 1637 C C . ASN A 1 217 ? -9.862 -0.404 13.258 1.00 92.81 217 ASN A C 1
ATOM 1639 O O . ASN A 1 217 ? -9.900 0.748 12.825 1.00 92.81 217 ASN A O 1
ATOM 1643 N N . LEU A 1 218 ? -8.998 -1.301 12.796 1.00 93.50 218 LEU A N 1
ATOM 1644 C CA . LEU A 1 218 ? -8.064 -1.055 11.704 1.00 93.50 218 LEU A CA 1
ATOM 1645 C C . LEU A 1 218 ? -8.020 -2.265 10.781 1.00 93.50 218 LEU A C 1
ATOM 1647 O O . LEU A 1 218 ? -7.817 -3.387 11.233 1.00 93.50 218 LEU A O 1
ATOM 1651 N N . ALA A 1 219 ? -8.131 -2.022 9.482 1.00 93.38 219 ALA A N 1
ATOM 1652 C CA . ALA A 1 219 ? -7.853 -3.003 8.450 1.00 93.38 219 ALA A CA 1
ATOM 1653 C C . ALA A 1 219 ? -6.834 -2.449 7.459 1.00 93.38 219 ALA A C 1
ATOM 1655 O O . ALA A 1 219 ? -6.856 -1.269 7.118 1.00 93.38 219 ALA A O 1
ATOM 1656 N N . ALA A 1 220 ? -5.953 -3.304 6.964 1.00 93.19 220 ALA A N 1
ATOM 1657 C CA . ALA A 1 220 ? -5.089 -2.987 5.844 1.00 93.19 220 ALA A CA 1
ATOM 1658 C C . ALA A 1 220 ? -5.151 -4.093 4.796 1.00 93.19 220 ALA A C 1
ATOM 1660 O O . ALA A 1 220 ? -5.308 -5.267 5.117 1.00 93.19 220 ALA A O 1
ATOM 1661 N N . MET A 1 221 ? -5.006 -3.713 3.537 1.00 93.56 221 MET A N 1
ATOM 1662 C CA . MET A 1 221 ? -4.919 -4.604 2.398 1.00 93.56 221 MET A CA 1
ATOM 1663 C C . MET A 1 221 ? -3.737 -4.182 1.537 1.00 93.56 221 MET A C 1
ATOM 1665 O O . MET A 1 221 ? -3.580 -3.009 1.203 1.00 93.56 221 MET A O 1
ATOM 1669 N N . ILE A 1 222 ? -2.909 -5.147 1.168 1.00 93.06 222 ILE A N 1
ATOM 1670 C CA . ILE A 1 222 ? -1.768 -4.964 0.283 1.00 93.06 222 ILE A CA 1
ATOM 1671 C C . ILE A 1 222 ? -1.957 -5.921 -0.882 1.00 93.06 222 ILE A C 1
ATOM 1673 O O . ILE A 1 222 ? -2.013 -7.130 -0.692 1.00 93.06 222 ILE A O 1
ATOM 1677 N N . ILE A 1 223 ? -2.050 -5.385 -2.089 1.00 91.56 223 ILE A N 1
ATOM 1678 C CA . ILE A 1 223 ? -2.074 -6.155 -3.325 1.00 91.56 223 ILE A CA 1
ATOM 1679 C C . ILE A 1 223 ? -0.768 -5.863 -4.035 1.00 91.56 223 ILE A C 1
ATOM 1681 O O . ILE A 1 223 ? -0.504 -4.721 -4.394 1.00 91.56 223 ILE A O 1
ATOM 1685 N N . ASN A 1 224 ? 0.039 -6.886 -4.245 1.00 91.31 224 ASN A N 1
ATOM 1686 C CA . ASN A 1 224 ? 1.263 -6.801 -5.008 1.00 91.31 224 ASN A CA 1
ATOM 1687 C C . ASN A 1 224 ? 1.124 -7.619 -6.288 1.00 91.31 224 ASN A C 1
ATOM 1689 O O . ASN A 1 224 ? 0.616 -8.736 -6.270 1.00 91.31 224 ASN A O 1
ATOM 1693 N N . THR A 1 225 ? 1.589 -7.067 -7.395 1.00 90.44 225 THR A N 1
ATOM 1694 C CA . THR A 1 225 ? 1.678 -7.752 -8.680 1.00 90.44 225 THR A CA 1
ATOM 1695 C C . THR A 1 225 ? 3.091 -7.586 -9.199 1.00 90.44 225 THR A C 1
ATOM 1697 O O . THR A 1 225 ? 3.638 -6.484 -9.180 1.00 90.44 225 THR A O 1
ATOM 1700 N N . ILE A 1 226 ? 3.688 -8.699 -9.598 1.00 89.50 226 ILE A N 1
ATOM 1701 C CA . ILE A 1 226 ? 5.052 -8.778 -10.099 1.00 89.50 226 ILE A CA 1
ATOM 1702 C C . ILE A 1 226 ? 4.950 -9.364 -11.499 1.00 89.50 226 ILE A C 1
ATOM 1704 O O . ILE A 1 226 ? 4.484 -10.489 -11.660 1.00 89.50 226 ILE A O 1
ATOM 1708 N N . GLU A 1 227 ? 5.368 -8.604 -12.501 1.00 88.12 227 GLU A N 1
ATOM 1709 C CA . GLU A 1 227 ? 5.445 -9.053 -13.890 1.00 88.12 227 GLU A CA 1
ATOM 1710 C C . GLU A 1 227 ? 6.905 -9.242 -14.290 1.00 88.12 227 GLU A C 1
ATOM 1712 O O . GLU A 1 227 ? 7.766 -8.442 -13.922 1.00 88.12 227 GLU A O 1
ATOM 1717 N N . GLU A 1 228 ? 7.192 -10.284 -15.064 1.00 79.75 228 GLU A N 1
ATOM 1718 C CA . GLU A 1 228 ? 8.503 -10.470 -15.690 1.00 79.75 228 GLU A CA 1
ATOM 1719 C C . GLU A 1 228 ? 8.429 -10.026 -17.159 1.00 79.75 228 GLU A C 1
ATOM 1721 O O . GLU A 1 228 ? 7.488 -10.377 -17.877 1.00 79.75 228 GLU A O 1
ATOM 1726 N N . LYS A 1 229 ? 9.388 -9.197 -17.590 1.00 70.69 229 LYS A N 1
ATOM 1727 C CA . LYS A 1 229 ? 9.485 -8.653 -18.955 1.00 70.69 229 LYS A CA 1
ATOM 1728 C C . LYS A 1 229 ? 10.865 -8.919 -19.547 1.00 70.69 229 LYS A C 1
ATOM 1730 O O . LYS A 1 229 ? 11.879 -8.740 -18.822 1.00 70.69 229 LYS A O 1
#

Radius of gyration: 23.98 Å; Cα contacts (8 Å, |Δi|>4): 370; chains: 1; bounding box: 53×54×65 Å

Sequence (229 aa):
MSLIDRLRTRIDALAAGALGASGDDRLSFKAEIPAGVFGSILKLDVTVDTEAHGDGERVRLRAHVQTNFASVLRPMLAAPPPPPKPRRRGKQKGASASRALAPAASFVGQLARRGVRRAFANPIVQRLAEPLMKHDINSWIEISASTASLDRGAHDLIPKSDKLESMGIRPARHDGPHVESWSGATAQGSAQVSTLQIDKKSLPKNLQKRLGDQPFNLAAMIINTIEEK